Protein 2BW0 (pdb70)

InterPro domains:
  IPR001555 Phosphoribosylglycinamide formyltransferase, active site [PS00373] (131-154)
  IPR002376 Formyl transferase, N-terminal [PF00551] (1-180)
  IPR005793 Formyl transferase, C-terminal [PF02911] (205-309)
  IPR009081 Phosphopantetheine binding ACP domain [PF00550] (325-391)
  IPR009081 Phosphopantetheine binding ACP domain [PS50075] (318-395)
  IPR011034 Formyl transferase-like, C-terminal domain superfamily [SSF50486] (205-306)
  IPR011407 10-formyltetrahydrofolate dehydrogenase [PIRSF036489] (1-902)
  IPR015590 Aldehyde dehydrogenase domain [PF00171] (430-898)
  IPR016160 Aldehyde dehydrogenase, cysteine active site [PS00070] (700-711)
  IPR016161 Aldehyde/histidinol dehydrogenase [SSF53720] (415-901)
  IPR016162 Aldehyde dehydrogenase, N-terminal [G3DSA:3.40.605.10] (425-897)
  IPR016163 Aldehyde dehydrogenase, C-terminal [G3DSA:3.40.309.10] (676-867)
  IPR029510 Aldehyde dehydrogenase, glutamic acid active site [PS00687] (672-679)
  IPR036477 Formyl transferase, N-terminal domain superfamily [SSF53328] (1-201)
  IPR036736 ACP-like superfamily [G3DSA:1.10.1200.10] (318-398)
  IPR036736 ACP-like superfamily [SSF47336] (325-408)
  IPR037022 Formyl transferase, C-terminal domain superfamily [G3DSA:3.10.25.10] (206-307)

Solvent-accessible surface area: 14843 Å² total; per-residue (Å²): 155,85,4,78,0,0,0,3,4,28,34,87,0,0,32,54,0,0,40,53,0,98,157,76,46,17,103,5,11,0,0,1,6,37,39,54,133,128,85,158,24,15,50,0,1,75,42,0,86,160,60,64,16,55,29,43,81,23,45,183,9,85,49,196,73,118,8,41,102,69,0,24,64,75,6,106,90,21,37,16,58,0,0,0,4,0,69,35,57,67,130,9,6,85,93,1,12,73,49,10,205,66,23,1,0,27,14,11,27,1,12,5,9,78,10,30,12,33,26,1,18,11,41,4,0,22,113,25,25,177,88,3,2,0,0,0,3,26,25,54,126,35,104,30,51,0,33,12,1,30,62,80,99,19,120,12,81,98,64,10,8,16,20,66,1,46,101,104,19,1,41,52,50,0,13,112,0,0,10,62,0,2,92,50,15,16,95,63,147,27,52,135,88,102,18,76,146,157,47,42,64,131,21,29,98,9,141,81,115,81,0,100,10,83,14,110,42,63,2,108,29,0,1,15,39,0,10,0,0,2,123,107,26,0,0,8,6,78,2,60,177,52,89,0,5,0,14,62,6,7,67,103,28,95,80,49,88,74,132,56,76,62,0,80,11,103,75,24,92,111,74,0,17,10,17,206,40,2,0,0,1,26,0,58,59,67,140,35,0,7,0,89,26,0,47,30,106,122,44,126,96,21,98,0,32,79,32,91,222

CATH classification: 3.40.50.170 (+1 more: 3.10.25.10)

Secondary structure (DSSP, 8-state):
---EEEEE--HHHHHHHHHHHHHTT-EEEEEEEPPP-SS---HHHHHHHHHT--EEE-S--EETTEE-HHHHHHHHTT--SEEEESS-SSPPPHHHHT-STT-EEEEESS-TTTTBSS-HHHHHHHTT-SEEEEEEEE--SSSS-SPEEEEEEEEPPTT--HHHHIIIIITHHHHHHHHHHHHHHHHT----BPPPSTT--B-----GGGGB---SS-HHHHHHHHHTTTTTT--EEEETTEEEEEEEEES--TT----SEEE--TT-SS-EEEETTEEEEE-TTS-EEEEEEEE-TTS-EEEGGGTT-

Structure (mmCIF, N/CA/C/O backbone):
data_2BW0
#
_entry.id   2BW0
#
_cell.length_a   108.226
_cell.length_b   64.502
_cell.length_c   58.891
_cell.angle_alpha   90.00
_cell.angle_beta   98.18
_cell.angle_gamma   90.00
#
_symmetry.space_group_name_H-M   'C 1 2 1'
#
loop_
_entity.id
_entity.type
_entity.pdbx_description
1 polymer '10-FORMYLTETRAHYDROFOLATE DEHYDROGENASE'
2 non-polymer 'SULFATE ION'
3 water water
#
loop_
_atom_site.group_PDB
_atom_site.id
_atom_site.type_symbol
_atom_site.label_atom_id
_atom_site.label_alt_id
_atom_site.label_comp_id
_atom_site.label_asym_id
_atom_site.label_entity_id
_atom_site.label_seq_id
_atom_site.pdbx_PDB_ins_code
_atom_site.Cartn_x
_atom_site.Cartn_y
_atom_site.Cartn_z
_atom_site.occupancy
_atom_site.B_iso_or_equiv
_atom_site.auth_seq_id
_atom_site.auth_comp_id
_atom_site.auth_asym_id
_atom_site.auth_atom_id
_atom_site.pdbx_PDB_model_num
ATOM 1 N N . GLN A 1 21 ? 38.149 14.705 42.223 1.00 42.10 -2 GLN A N 1
ATOM 2 C CA . GLN A 1 21 ? 37.612 13.460 42.862 1.00 41.60 -2 GLN A CA 1
ATOM 3 C C . GLN A 1 21 ? 36.121 13.251 42.532 1.00 40.62 -2 GLN A C 1
ATOM 4 O O . GLN A 1 21 ? 35.839 12.591 41.544 1.00 40.89 -2 GLN A O 1
ATOM 10 N N . SER A 1 22 ? 35.180 13.786 43.329 1.00 39.27 -1 SER A N 1
ATOM 11 C CA . SER A 1 22 ? 33.752 13.745 42.954 1.00 37.80 -1 SER A CA 1
ATOM 12 C C . SER A 1 22 ? 33.422 14.835 41.942 1.00 37.23 -1 SER A C 1
ATOM 13 O O . SER A 1 22 ? 33.759 16.013 42.107 1.00 36.76 -1 SER A O 1
ATOM 16 N N . MET A 1 23 ? 33.270 14.327 40.505 1.00 15.54 1 MET A N 1
ATOM 17 C CA . MET A 1 23 ? 33.335 15.201 39.375 1.00 15.06 1 MET A CA 1
ATOM 18 C C . MET A 1 23 ? 31.956 15.534 38.838 1.00 14.83 1 MET A C 1
ATOM 19 O O . MET A 1 23 ? 31.024 14.732 38.998 1.00 15.78 1 MET A O 1
ATOM 24 N N . LYS A 1 24 ? 31.837 16.715 38.232 1.00 14.20 2 LYS A N 1
ATOM 25 C CA . LYS A 1 24 ? 30.655 17.114 37.494 1.00 14.53 2 LYS A CA 1
ATOM 26 C C . LYS A 1 24 ? 30.844 16.611 36.049 1.00 13.44 2 LYS A C 1
ATOM 27 O O . LYS A 1 24 ? 31.760 17.040 35.329 1.00 13.36 2 LYS A O 1
ATOM 33 N N . ILE A 1 25 ? 29.980 15.686 35.636 1.00 12.37 3 ILE A N 1
ATOM 34 C CA . ILE A 1 25 ? 30.135 15.005 34.335 1.00 11.89 3 ILE A CA 1
ATOM 35 C C . ILE A 1 25 ? 28.963 15.268 33.431 1.00 11.25 3 ILE A C 1
ATOM 36 O O . ILE A 1 25 ? 27.811 15.112 33.886 1.00 10.88 3 ILE A O 1
ATOM 41 N N . ALA A 1 26 ? 29.230 15.588 32.160 1.00 10.54 4 ALA A N 1
ATOM 42 C CA . ALA A 1 26 ? 28.171 15.603 31.111 1.00 9.42 4 ALA A CA 1
ATOM 43 C C . ALA A 1 26 ? 28.240 14.278 30.395 1.00 10.52 4 ALA A C 1
ATOM 44 O O . ALA A 1 26 ? 29.321 13.864 29.991 1.00 10.45 4 ALA A O 1
ATOM 46 N N . VAL A 1 27 ? 27.084 13.631 30.236 1.00 9.87 5 VAL A N 1
ATOM 47 C CA . VAL A 1 27 ? 27.045 12.325 29.529 1.00 10.69 5 VAL A CA 1
ATOM 48 C C . VAL A 1 27 ? 26.429 12.571 28.168 1.00 12.47 5 VAL A C 1
ATOM 49 O O . VAL A 1 27 ? 25.289 13.081 28.094 1.00 13.92 5 VAL A O 1
ATOM 53 N N . ILE A 1 28 ? 27.152 12.238 27.101 1.00 11.55 6 ILE A N 1
ATOM 54 C CA . ILE A 1 28 ? 26.641 12.490 25.731 1.00 11.98 6 ILE A CA 1
ATOM 55 C C . ILE A 1 28 ? 26.580 11.105 25.097 1.00 12.60 6 ILE A C 1
ATOM 56 O O . ILE A 1 28 ? 27.617 10.502 24.760 1.00 12.22 6 ILE A O 1
ATOM 61 N N . GLY A 1 29 ? 25.379 10.572 24.930 1.00 12.65 7 GLY A N 1
ATOM 62 C CA . GLY A 1 29 ? 25.308 9.185 24.509 1.00 13.50 7 GLY A CA 1
ATOM 63 C C . GLY A 1 29 ? 23.901 8.704 24.332 1.00 14.75 7 GLY A C 1
ATOM 64 O O . GLY A 1 29 ? 22.975 9.502 24.333 1.00 15.79 7 GLY A O 1
ATOM 65 N N . GLN A 1 30 ? 23.736 7.386 24.272 1.00 15.34 8 GLN A N 1
ATOM 66 C CA . GLN A 1 30 ? 22.419 6.812 24.044 1.00 15.43 8 GLN A CA 1
ATOM 67 C C . GLN A 1 30 ? 22.377 5.321 24.386 1.00 16.23 8 GLN A C 1
ATOM 68 O O . GLN A 1 30 ? 23.400 4.712 24.700 1.00 14.50 8 GLN A O 1
ATOM 74 N N . SER A 1 31 ? 21.162 4.782 24.346 1.00 16.18 9 SER A N 1
ATOM 75 C CA . SER A 1 31 ? 20.927 3.342 24.465 1.00 17.90 9 SER A CA 1
ATOM 76 C C . SER A 1 31 ? 21.165 2.799 25.854 1.00 16.34 9 SER A C 1
ATOM 77 O O . SER A 1 31 ? 21.529 3.548 26.788 1.00 15.44 9 SER A O 1
ATOM 80 N N . LEU A 1 32 ? 20.931 1.496 26.017 1.00 14.13 10 LEU A N 1
ATOM 81 C CA . LEU A 1 32 ? 21.100 0.881 27.317 1.00 13.11 10 LEU A CA 1
ATOM 82 C C . LEU A 1 32 ? 22.568 1.056 27.741 1.00 12.18 10 LEU A C 1
ATOM 83 O O . LEU A 1 32 ? 22.844 1.201 28.922 1.00 12.43 10 LEU A O 1
ATOM 88 N N . PHE A 1 33 ? 23.512 0.995 26.795 1.00 11.80 11 PHE A N 1
ATOM 89 C CA . PHE A 1 33 ? 24.925 1.194 27.153 1.00 12.01 11 PHE A CA 1
ATOM 90 C C . PHE A 1 33 ? 25.126 2.534 27.895 1.00 11.31 11 PHE A C 1
ATOM 91 O O . PHE A 1 33 ? 25.680 2.557 28.992 1.00 11.84 11 PHE A O 1
ATOM 99 N N . GLY A 1 34 ? 24.587 3.596 27.310 1.00 12.10 12 GLY A N 1
ATOM 100 C CA . GLY A 1 34 ? 24.632 4.971 27.890 1.00 12.06 12 GLY A CA 1
ATOM 101 C C . GLY A 1 34 ? 23.944 4.987 29.242 1.00 12.54 12 GLY A C 1
ATOM 102 O O . GLY A 1 34 ? 24.454 5.560 30.199 1.00 11.68 12 GLY A O 1
ATOM 103 N N . GLN A 1 35 ? 22.761 4.350 29.331 1.00 12.53 13 GLN A N 1
ATOM 104 C CA . GLN A 1 35 ? 22.053 4.265 30.603 1.00 13.61 13 GLN A CA 1
ATOM 105 C C . GLN A 1 35 ? 22.876 3.650 31.697 1.00 13.40 13 GLN A C 1
ATOM 106 O O . GLN A 1 35 ? 22.893 4.144 32.823 1.00 13.31 13 GLN A O 1
ATOM 112 N N . GLU A 1 36 ? 23.518 2.502 31.406 1.00 11.23 14 GLU A N 1
ATOM 113 C CA . GLU A 1 36 ? 24.312 1.854 32.398 1.00 11.73 14 GLU A CA 1
ATOM 114 C C . GLU A 1 36 ? 25.521 2.653 32.844 1.00 11.56 14 GLU A C 1
ATOM 115 O O . GLU A 1 36 ? 25.820 2.681 34.019 1.00 12.25 14 GLU A O 1
ATOM 121 N N . VAL A 1 37 ? 26.209 3.302 31.919 1.00 12.17 15 VAL A N 1
ATOM 122 C CA . VAL A 1 37 ? 27.364 4.119 32.307 1.00 11.57 15 VAL A CA 1
ATOM 123 C C . VAL A 1 37 ? 26.864 5.258 33.198 1.00 10.90 15 VAL A C 1
ATOM 124 O O . VAL A 1 37 ? 27.390 5.489 34.286 1.00 10.76 15 VAL A O 1
ATOM 128 N N . TYR A 1 38 ? 25.779 5.879 32.770 1.00 11.27 16 TYR A N 1
ATOM 129 C CA . TYR A 1 38 ? 25.114 6.932 33.607 1.00 11.85 16 TYR A CA 1
ATOM 130 C C . TYR A 1 38 ? 24.849 6.440 35.022 1.00 11.88 16 TYR A C 1
ATOM 131 O O . TYR A 1 38 ? 25.216 7.083 36.005 1.00 12.11 16 TYR A O 1
ATOM 140 N N . CYS A 1 39 ? 24.189 5.286 35.149 1.00 13.37 17 CYS A N 1
ATOM 141 C CA . CYS A 1 39 ? 23.864 4.752 36.485 1.00 14.40 17 CYS A CA 1
ATOM 142 C C . CYS A 1 39 ? 25.092 4.498 37.341 1.00 14.70 17 CYS A C 1
ATOM 143 O O . CYS A 1 39 ? 25.104 4.760 38.549 1.00 14.09 17 CYS A O 1
ATOM 146 N N . HIS A 1 40 ? 26.146 3.963 36.725 1.00 14.71 18 HIS A N 1
ATOM 147 C CA . HIS A 1 40 ? 27.365 3.675 37.485 1.00 14.82 18 HIS A CA 1
ATOM 148 C C . HIS A 1 40 ? 28.056 4.940 37.958 1.00 15.30 18 HIS A C 1
ATOM 149 O O . HIS A 1 40 ? 28.605 4.981 39.088 1.00 16.59 18 HIS A O 1
ATOM 156 N N . LEU A 1 41 ? 28.031 5.974 37.120 1.00 14.24 19 LEU A N 1
ATOM 157 C CA . LEU A 1 41 ? 28.709 7.222 37.477 1.00 15.44 19 LEU A CA 1
ATOM 158 C C . LEU A 1 41 ? 28.041 7.802 38.698 1.00 15.88 19 LEU A C 1
ATOM 159 O O . LEU A 1 41 ? 28.714 8.310 39.589 1.00 16.53 19 LEU A O 1
ATOM 164 N N . ARG A 1 42 ? 26.717 7.724 38.727 1.00 15.85 20 ARG A N 1
ATOM 165 C CA . ARG A 1 42 ? 25.975 8.199 39.888 1.00 17.49 20 ARG A CA 1
ATOM 166 C C . ARG A 1 42 ? 26.275 7.367 41.126 1.00 17.27 20 ARG A C 1
ATOM 167 O O . ARG A 1 42 ? 26.493 7.900 42.223 1.00 18.03 20 ARG A O 1
ATOM 175 N N . LYS A 1 43 ? 26.345 6.060 40.941 1.00 18.08 21 LYS A N 1
ATOM 176 C CA . LYS A 1 43 ? 26.614 5.160 42.062 1.00 20.60 21 LYS A CA 1
ATOM 177 C C . LYS A 1 43 ? 28.000 5.415 42.685 1.00 20.05 21 LYS A C 1
ATOM 178 O O . LYS A 1 43 ? 28.186 5.275 43.911 1.00 20.60 21 LYS A O 1
ATOM 184 N N . GLU A 1 44 ? 28.955 5.805 41.849 1.00 19.77 22 GLU A N 1
ATOM 185 C CA . GLU A 1 44 ? 30.322 6.071 42.305 1.00 21.55 22 GLU A CA 1
ATOM 186 C C . GLU A 1 44 ? 30.462 7.452 42.972 1.00 21.66 22 GLU A C 1
ATOM 187 O O . GLU A 1 44 ? 31.539 7.816 43.445 1.00 23.75 22 GLU A O 1
ATOM 193 N N . GLY A 1 45 ? 29.374 8.216 43.027 1.00 20.25 23 GLY A N 1
ATOM 194 C CA . GLY A 1 45 ? 29.397 9.521 43.696 1.00 20.00 23 GLY A CA 1
ATOM 195 C C . GLY A 1 45 ? 29.616 10.733 42.823 1.00 18.44 23 GLY A C 1
ATOM 196 O O . GLY A 1 45 ? 29.743 11.877 43.321 1.00 19.94 23 GLY A O 1
ATOM 197 N N . HIS A 1 46 ? 29.669 10.536 41.514 1.00 16.66 24 HIS A N 1
ATOM 198 C CA . HIS A 1 46 ? 29.820 11.690 40.644 1.00 15.33 24 HIS A CA 1
ATOM 199 C C . HIS A 1 46 ? 28.492 12.354 40.382 1.00 15.58 24 HIS A C 1
ATOM 200 O O . HIS A 1 46 ? 27.463 11.716 40.542 1.00 14.86 24 HIS A O 1
ATOM 207 N N . GLU A 1 47 ? 28.520 13.641 40.026 1.00 14.99 25 GLU A N 1
ATOM 208 C CA . GLU A 1 47 ? 27.270 14.307 39.692 1.00 17.09 25 GLU A CA 1
ATOM 209 C C . GLU A 1 47 ? 27.162 14.360 38.185 1.00 15.01 25 GLU A C 1
ATOM 210 O O . GLU A 1 47 ? 27.995 14.981 37.527 1.00 15.55 25 GLU A O 1
ATOM 216 N N . VAL A 1 48 ? 26.149 13.702 37.644 1.00 14.13 26 VAL A N 1
ATOM 217 C CA . VAL A 1 48 ? 25.845 13.896 36.224 1.00 13.47 26 VAL A CA 1
ATOM 218 C C . VAL A 1 48 ? 25.077 15.185 36.121 1.00 13.94 26 VAL A C 1
ATOM 219 O O . VAL A 1 48 ? 23.910 15.276 36.551 1.00 14.04 26 VAL A O 1
ATOM 223 N N . VAL A 1 49 ? 25.756 16.203 35.610 1.00 12.12 27 VAL A N 1
ATOM 224 C CA . VAL A 1 49 ? 25.130 17.527 35.492 1.00 13.58 27 VAL A CA 1
ATOM 225 C C . VAL A 1 49 ? 24.153 17.655 34.347 1.00 12.71 27 VAL A C 1
ATOM 226 O O . VAL A 1 49 ? 23.292 18.567 34.338 1.00 14.46 27 VAL A O 1
ATOM 230 N N . GLY A 1 50 ? 24.248 16.759 33.357 1.00 12.06 28 GLY A N 1
ATOM 231 C CA . GLY A 1 50 ? 23.367 16.809 32.198 1.00 12.39 28 GLY A CA 1
ATOM 232 C C . GLY A 1 50 ? 23.603 15.638 31.257 1.00 12.40 28 GLY A C 1
ATOM 233 O O . GLY A 1 50 ? 24.694 15.057 31.256 1.00 12.44 28 GLY A O 1
ATOM 234 N N . VAL A 1 51 ? 22.584 15.311 30.483 1.00 12.10 29 VAL A N 1
ATOM 235 C CA . VAL A 1 51 ? 22.617 14.217 29.486 1.00 12.54 29 VAL A CA 1
ATOM 236 C C . VAL A 1 51 ? 22.155 14.768 28.153 1.00 14.10 29 VAL A C 1
ATOM 237 O O . VAL A 1 51 ? 21.157 15.511 28.110 1.00 13.72 29 VAL A O 1
ATOM 241 N N . PHE A 1 52 ? 22.925 14.476 27.103 1.00 13.26 30 PHE A N 1
ATOM 242 C CA . PHE A 1 52 ? 22.584 14.867 25.717 1.00 14.34 30 PHE A CA 1
ATOM 243 C C . PHE A 1 52 ? 22.414 13.574 24.981 1.00 15.35 30 PHE A C 1
ATOM 244 O O . PHE A 1 52 ? 23.366 12.759 24.924 1.00 14.89 30 PHE A O 1
ATOM 252 N N . THR A 1 53 ? 21.208 13.332 24.457 1.00 15.72 31 THR A N 1
ATOM 253 C CA . THR A 1 53 ? 20.916 12.029 23.829 1.00 17.02 31 THR A CA 1
ATOM 254 C C . THR A 1 53 ? 20.158 12.249 22.516 1.00 18.15 31 THR A C 1
ATOM 255 O O . THR A 1 53 ? 20.159 13.363 21.998 1.00 17.99 31 THR A O 1
ATOM 259 N N . VAL A 1 54 ? 19.554 11.190 21.983 1.00 17.89 32 VAL A N 1
ATOM 260 C CA . VAL A 1 54 ? 18.921 11.294 20.642 1.00 19.72 32 VAL A CA 1
ATOM 261 C C . VAL A 1 54 ? 17.407 11.519 20.781 1.00 21.44 32 VAL A C 1
ATOM 262 O O . VAL A 1 54 ? 16.832 11.254 21.824 1.00 19.41 32 VAL A O 1
ATOM 266 N N . PRO A 1 55 ? 16.754 12.028 19.723 1.00 23.69 33 PRO A N 1
ATOM 267 C CA . PRO A 1 55 ? 15.300 12.205 19.848 1.00 25.71 33 PRO A CA 1
ATOM 268 C C . PRO A 1 55 ? 14.563 10.868 19.949 1.00 27.13 33 PRO A C 1
ATOM 269 O O . PRO A 1 55 ? 15.127 9.833 19.583 1.00 27.48 33 PRO A O 1
ATOM 273 N N . ASP A 1 56 ? 13.333 10.891 20.469 1.00 29.81 34 ASP A N 1
ATOM 274 C CA . ASP A 1 56 ? 12.464 9.706 20.434 1.00 33.19 34 ASP A CA 1
ATOM 275 C C . ASP A 1 56 ? 12.364 9.206 18.997 1.00 35.07 34 ASP A C 1
ATOM 276 O O . ASP A 1 56 ? 12.379 10.005 18.055 1.00 34.91 34 ASP A O 1
ATOM 281 N N . LYS A 1 57 ? 12.310 7.887 18.837 1.00 38.47 35 LYS A N 1
ATOM 282 C CA . LYS A 1 57 ? 12.259 7.270 17.513 1.00 42.06 35 LYS A CA 1
ATOM 283 C C . LYS A 1 57 ? 11.856 5.799 17.633 1.00 43.51 35 LYS A C 1
ATOM 284 O O . LYS A 1 57 ? 12.680 4.944 17.969 1.00 44.94 35 LYS A O 1
ATOM 290 N N . ASP A 1 58 ? 10.583 5.508 17.399 1.00 45.03 36 ASP A N 1
ATOM 291 C CA . ASP A 1 58 ? 9.561 6.548 17.221 1.00 45.90 36 ASP A CA 1
ATOM 292 C C . ASP A 1 58 ? 8.319 6.178 18.030 1.00 45.12 36 ASP A C 1
ATOM 293 O O . ASP A 1 58 ? 7.759 5.095 17.884 1.00 45.05 36 ASP A O 1
ATOM 298 N N . GLY A 1 59 ? 7.931 7.083 18.922 1.00 44.59 37 GLY A N 1
ATOM 299 C CA . GLY A 1 59 ? 7.042 6.725 20.015 1.00 43.06 37 GLY A CA 1
ATOM 300 C C . GLY A 1 59 ? 7.808 6.000 21.122 1.00 41.91 37 GLY A C 1
ATOM 301 O O . GLY A 1 59 ? 7.228 5.686 22.175 1.00 42.50 37 GLY A O 1
ATOM 302 N N . LYS A 1 60 ? 9.099 5.726 20.876 1.00 39.59 38 LYS A N 1
ATOM 303 C CA . LYS A 1 60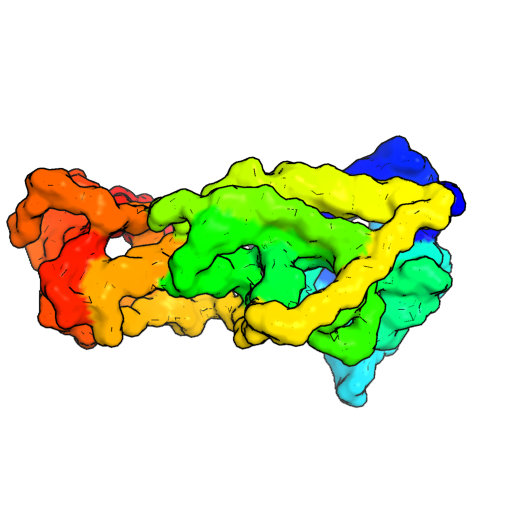 ? 9.998 5.148 21.879 1.00 36.93 38 LYS A CA 1
ATOM 304 C C . LYS A 1 60 ? 11.075 6.176 22.255 1.00 34.27 38 LYS A C 1
ATOM 305 O O . LYS A 1 60 ? 11.820 6.642 21.388 1.00 33.56 38 LYS A O 1
ATOM 311 N N . ALA A 1 61 ? 11.126 6.540 23.537 1.00 31.22 39 ALA A N 1
ATOM 312 C CA . ALA A 1 61 ? 12.188 7.427 24.062 1.00 28.30 39 ALA A CA 1
ATOM 313 C C . ALA A 1 61 ? 13.477 6.643 24.319 1.00 25.93 39 ALA A C 1
ATOM 314 O O . ALA A 1 61 ? 13.449 5.464 24.696 1.00 25.75 39 ALA A O 1
ATOM 316 N N . ASP A 1 62 ? 14.617 7.302 24.144 1.00 23.04 40 ASP A N 1
ATOM 317 C CA . ASP A 1 62 ? 15.892 6.689 24.552 1.00 20.84 40 ASP A CA 1
ATOM 318 C C . ASP A 1 62 ? 15.953 6.356 26.052 1.00 19.26 40 ASP A C 1
ATOM 319 O O . ASP A 1 62 ? 15.561 7.172 26.875 1.00 18.58 40 ASP A O 1
ATOM 324 N N . PRO A 1 63 ? 16.437 5.151 26.418 1.00 18.99 41 PRO A N 1
ATOM 325 C CA . PRO A 1 63 ? 16.411 4.741 27.825 1.00 18.98 41 PRO A CA 1
ATOM 326 C C . PRO A 1 63 ? 17.360 5.548 28.736 1.00 17.28 41 PRO A C 1
ATOM 327 O O . PRO A 1 63 ? 17.117 5.676 29.964 1.00 18.12 41 PRO A O 1
ATOM 331 N N . LEU A 1 64 ? 18.440 6.068 28.154 1.00 15.89 42 LEU A N 1
ATOM 332 C CA . LEU A 1 64 ? 19.355 6.913 28.951 1.00 14.57 42 LEU A CA 1
ATOM 333 C C . LEU A 1 64 ? 18.606 8.226 29.292 1.00 14.59 42 LEU A C 1
ATOM 334 O O . LEU A 1 64 ? 18.591 8.651 30.456 1.00 14.21 42 LEU A O 1
ATOM 339 N N . GLY A 1 65 ? 17.955 8.816 28.291 1.00 14.99 43 GLY A N 1
ATOM 340 C CA . GLY A 1 65 ? 17.109 10.019 28.545 1.00 16.89 43 GLY A CA 1
ATOM 341 C C . GLY A 1 65 ? 16.015 9.756 29.572 1.00 18.25 43 GLY A C 1
ATOM 342 O O . GLY A 1 65 ? 15.747 10.574 30.444 1.00 18.14 43 GLY A O 1
ATOM 343 N N . LEU A 1 66 ? 15.351 8.611 29.475 1.00 18.00 44 LEU A N 1
ATOM 344 C CA . LEU A 1 66 ? 14.276 8.317 30.413 1.00 18.80 44 LEU A CA 1
ATOM 345 C C . LEU A 1 66 ? 14.801 8.144 31.849 1.00 18.62 44 LEU A C 1
ATOM 346 O O . LEU A 1 66 ? 14.192 8.609 32.813 1.00 18.32 44 LEU A O 1
ATOM 351 N N . GLU A 1 67 ? 15.950 7.485 31.996 1.00 18.20 45 GLU A N 1
ATOM 352 C CA . GLU A 1 67 ? 16.491 7.242 33.301 1.00 18.63 45 GLU A CA 1
ATOM 353 C C . GLU A 1 67 ? 16.868 8.582 33.941 1.00 18.24 45 GLU A C 1
ATOM 354 O O . GLU A 1 67 ? 16.607 8.813 35.121 1.00 18.38 45 GLU A O 1
ATOM 360 N N . ALA A 1 68 ? 17.523 9.428 33.162 1.00 17.10 46 ALA A N 1
ATOM 361 C CA . ALA A 1 68 ? 17.974 10.716 33.668 1.00 16.62 46 ALA A CA 1
ATOM 362 C C . ALA A 1 68 ? 16.756 11.577 34.030 1.00 16.97 46 ALA A C 1
ATOM 363 O O . ALA A 1 68 ? 16.776 12.282 35.011 1.00 15.55 46 ALA A O 1
ATOM 365 N N . GLU A 1 69 ? 15.713 11.507 33.219 1.00 17.98 47 GLU A N 1
ATOM 366 C CA . GLU A 1 69 ? 14.457 12.215 33.544 1.00 20.73 47 GLU A CA 1
ATOM 367 C C . GLU A 1 69 ? 13.866 11.769 34.887 1.00 20.37 47 GLU A C 1
ATOM 368 O O . GLU A 1 69 ? 13.367 12.620 35.653 1.00 20.73 47 GLU A O 1
ATOM 374 N N . LYS A 1 70 ? 13.936 10.455 35.172 1.00 20.03 48 LYS A N 1
ATOM 375 C CA . LYS A 1 70 ? 13.491 9.934 36.465 1.00 21.51 48 LYS A CA 1
ATOM 376 C C . LYS A 1 70 ? 14.214 10.606 37.608 1.00 19.55 48 LYS A C 1
ATOM 377 O O . LYS A 1 70 ? 13.632 10.830 38.679 1.00 18.71 48 LYS A O 1
ATOM 383 N N . ASP A 1 71 ? 15.480 10.964 37.365 1.00 17.59 49 ASP A N 1
ATOM 384 C CA . ASP A 1 71 ? 16.329 11.473 38.386 1.00 16.73 49 ASP A CA 1
ATOM 385 C C . ASP A 1 71 ? 16.309 13.000 38.463 1.00 16.21 49 ASP A C 1
ATOM 386 O O . ASP A 1 71 ? 16.916 13.568 39.353 1.00 17.06 49 ASP A O 1
ATOM 391 N N . GLY A 1 72 ? 15.640 13.631 37.508 1.00 15.10 50 GLY A N 1
ATOM 392 C CA . GLY A 1 72 ? 15.639 15.101 37.399 1.00 15.51 50 GLY A CA 1
ATOM 393 C C . GLY A 1 72 ? 16.930 15.678 36.844 1.00 15.15 50 GLY A C 1
ATOM 394 O O . GLY A 1 72 ? 17.180 16.897 36.897 1.00 16.20 50 GLY A O 1
ATOM 395 N N . VAL A 1 73 ? 17.766 14.836 36.260 1.00 14.42 51 VAL A N 1
ATOM 396 C CA . VAL A 1 73 ? 18.975 15.364 35.628 1.00 12.91 51 VAL A CA 1
ATOM 397 C C . VAL A 1 73 ? 18.581 16.026 34.306 1.00 12.44 51 VAL A C 1
ATOM 398 O O . VAL A 1 73 ? 17.756 15.489 33.563 1.00 12.51 51 VAL A O 1
ATOM 402 N N . PRO A 1 74 ? 19.140 17.205 34.011 1.00 12.55 52 PRO A N 1
ATOM 403 C CA . PRO A 1 74 ? 18.828 17.784 32.689 1.00 13.18 52 PRO A CA 1
ATOM 404 C C . PRO A 1 74 ? 19.035 16.845 31.513 1.00 14.92 52 PRO A C 1
ATOM 405 O O . PRO A 1 74 ? 20.096 16.170 31.412 1.00 14.56 52 PRO A O 1
ATOM 409 N N . VAL A 1 75 ? 18.067 16.817 30.600 1.00 15.11 53 VAL A N 1
ATOM 410 C CA . VAL A 1 75 ? 18.107 15.960 29.411 1.00 15.52 53 VAL A CA 1
ATOM 411 C C . VAL A 1 75 ? 17.759 16.763 28.170 1.00 17.64 53 VAL A C 1
ATOM 412 O O . VAL A 1 75 ? 16.687 17.440 28.120 1.00 17.54 53 VAL A O 1
ATOM 416 N N . PHE A 1 76 ? 18.656 16.704 27.183 1.00 17.50 54 PHE A N 1
ATOM 417 C CA . PHE A 1 76 ? 18.489 17.427 25.918 1.00 18.56 54 PHE A CA 1
ATOM 418 C C . PHE A 1 76 ? 18.645 16.473 24.753 1.00 19.74 54 PHE A C 1
ATOM 419 O O . PHE A 1 76 ? 19.560 15.648 24.746 1.00 18.35 54 PHE A O 1
ATOM 427 N N . LYS A 1 77 ? 17.763 16.590 23.760 1.00 20.85 55 LYS A N 1
ATOM 428 C CA . LYS A 1 77 ? 17.734 15.599 22.695 1.00 24.00 55 LYS A CA 1
ATOM 429 C C . LYS A 1 77 ? 18.071 16.232 21.349 1.00 25.82 55 LYS A C 1
ATOM 430 O O . LYS A 1 77 ? 17.409 17.200 20.952 1.00 26.92 55 LYS A O 1
ATOM 436 N N . TYR A 1 78 ? 19.073 15.686 20.652 1.00 27.46 56 TYR A N 1
ATOM 437 C CA . TYR A 1 78 ? 19.522 16.201 19.340 1.00 29.33 56 TYR A CA 1
ATOM 438 C C . TYR A 1 78 ? 19.864 15.126 18.342 1.00 30.19 56 TYR A C 1
ATOM 439 O O . TYR A 1 78 ? 20.453 14.119 18.710 1.00 30.65 56 TYR A O 1
ATOM 448 N N . SER A 1 79 ? 19.559 15.368 17.060 1.00 30.97 57 SER A N 1
ATOM 449 C CA . SER A 1 79 ? 20.100 14.525 15.984 1.00 32.12 57 SER A CA 1
ATOM 450 C C . SER A 1 79 ? 21.286 15.231 15.311 1.00 32.19 57 SER A C 1
ATOM 451 O O . SER A 1 79 ? 22.332 14.611 15.038 1.00 32.77 57 SER A O 1
ATOM 454 N N . ARG A 1 80 ? 21.119 16.525 15.049 1.00 31.39 58 ARG A N 1
ATOM 455 C CA . ARG A 1 80 ? 22.178 17.354 14.458 1.00 31.96 58 ARG A CA 1
ATOM 456 C C . ARG A 1 80 ? 22.701 18.283 15.538 1.00 31.01 58 ARG A C 1
ATOM 457 O O . ARG A 1 80 ? 21.931 18.757 16.373 1.00 31.37 58 ARG A O 1
ATOM 465 N N . TRP A 1 81 ? 24.004 18.558 15.493 1.00 29.32 59 TRP A N 1
ATOM 466 C CA . TRP A 1 81 ? 24.680 19.319 16.527 1.00 28.52 59 TRP A CA 1
ATOM 467 C C . TRP A 1 81 ? 25.251 20.623 16.027 1.00 28.10 59 TRP A C 1
ATOM 468 O O . TRP A 1 81 ? 25.903 21.343 16.781 1.00 27.27 59 TRP A O 1
ATOM 479 N N . ARG A 1 82 ? 25.042 20.902 14.740 1.00 28.34 60 ARG A N 1
ATOM 480 C CA . ARG A 1 82 ? 25.741 21.978 14.041 1.00 28.38 60 ARG A CA 1
ATOM 481 C C . ARG A 1 82 ? 24.800 22.772 13.157 1.00 28.87 60 ARG A C 1
ATOM 482 O O . ARG A 1 82 ? 23.768 22.247 12.704 1.00 28.65 60 ARG A O 1
ATOM 490 N N . ALA A 1 83 ? 25.188 24.025 12.905 1.00 29.23 61 ALA A N 1
ATOM 491 C CA . ALA A 1 83 ? 24.568 24.876 11.883 1.00 31.06 61 ALA A CA 1
ATOM 492 C C . ALA A 1 83 ? 25.545 25.981 11.523 1.00 30.98 61 ALA A C 1
ATOM 493 O O . ALA A 1 83 ? 26.358 26.399 12.358 1.00 31.47 61 ALA A O 1
ATOM 495 N N . LYS A 1 84 ? 25.451 26.467 10.286 1.00 31.86 62 LYS A N 1
ATOM 496 C CA . LYS A 1 84 ? 26.327 27.537 9.784 1.00 31.60 62 LYS A CA 1
ATOM 497 C C . LYS A 1 84 ? 27.800 27.226 10.084 1.00 31.01 62 LYS A C 1
ATOM 498 O O . LYS A 1 84 ? 28.604 28.119 10.390 1.00 31.89 62 LYS A O 1
ATOM 504 N N . GLY A 1 85 ? 28.148 25.942 10.018 1.00 30.06 63 GLY A N 1
ATOM 505 C CA . GLY A 1 85 ? 29.537 25.537 10.163 1.00 29.06 63 GLY A CA 1
ATOM 506 C C . GLY A 1 85 ? 30.056 25.520 11.586 1.00 29.17 63 GLY A C 1
ATOM 507 O O . GLY A 1 85 ? 31.250 25.277 11.810 1.00 28.51 63 GLY A O 1
ATOM 508 N N . GLN A 1 86 ? 29.157 25.749 12.547 1.00 28.91 64 GLN A N 1
ATOM 509 C CA . GLN A 1 86 ? 29.505 25.814 13.985 1.00 29.48 64 GLN A CA 1
ATOM 510 C C . GLN A 1 86 ? 28.581 24.929 14.805 1.00 28.72 64 GLN A C 1
ATOM 511 O O . GLN A 1 86 ? 27.497 24.570 14.352 1.00 27.85 64 GLN A O 1
ATOM 517 N N . ALA A 1 87 ? 28.996 24.609 16.038 1.00 28.61 65 ALA A N 1
ATOM 518 C CA . ALA A 1 87 ? 28.080 24.005 17.006 1.00 28.25 65 ALA A CA 1
ATOM 519 C C . ALA A 1 87 ? 26.839 24.885 17.154 1.00 28.36 65 ALA A C 1
ATOM 520 O O . ALA A 1 87 ? 26.928 26.130 17.192 1.00 27.99 65 ALA A O 1
ATOM 522 N N . LEU A 1 88 ? 25.689 24.223 17.201 1.00 28.78 66 LEU A N 1
ATOM 523 C CA . LEU A 1 88 ? 24.396 24.869 17.449 1.00 29.53 66 LEU A CA 1
ATOM 524 C C . LEU A 1 88 ? 24.489 25.744 18.711 1.00 29.68 66 LEU A C 1
ATOM 525 O O . LEU A 1 88 ? 24.803 25.237 19.800 1.00 28.29 66 LEU A O 1
ATOM 530 N N . PRO A 1 89 ? 24.252 27.066 18.577 1.00 30.02 67 PRO A N 1
ATOM 531 C CA . PRO A 1 89 ? 24.296 27.930 19.766 1.00 30.40 67 PRO A CA 1
ATOM 532 C C . PRO A 1 89 ? 23.364 27.487 20.910 1.00 30.34 67 PRO A C 1
ATOM 533 O O . PRO A 1 89 ? 23.732 27.630 22.084 1.00 30.99 67 PRO A O 1
ATOM 537 N N . ASP A 1 90 ? 22.198 26.927 20.572 1.00 30.02 68 ASP A N 1
ATOM 538 C CA . ASP A 1 90 ? 21.274 26.344 21.556 1.00 30.18 68 ASP A CA 1
ATOM 539 C C . ASP A 1 90 ? 21.971 25.293 22.400 1.00 29.23 68 ASP A C 1
ATOM 540 O O . ASP A 1 90 ? 21.880 25.319 23.631 1.00 28.25 68 ASP A O 1
ATOM 545 N N . VAL A 1 91 ? 22.661 24.361 21.745 1.00 28.25 69 VAL A N 1
ATOM 546 C CA . VAL A 1 91 ? 23.265 23.254 22.497 1.00 27.07 69 VAL A CA 1
ATOM 547 C C . VAL A 1 91 ? 24.430 23.768 23.319 1.00 25.61 69 VAL A C 1
ATOM 548 O O . VAL A 1 91 ? 24.602 23.369 24.469 1.00 25.55 69 VAL A O 1
ATOM 552 N N . VAL A 1 92 ? 25.198 24.697 22.755 1.00 24.04 70 VAL A N 1
ATOM 553 C CA . VAL A 1 92 ? 26.333 25.243 23.486 1.00 22.78 70 VAL A CA 1
ATOM 554 C C . VAL A 1 92 ? 25.848 25.903 24.782 1.00 23.16 70 VAL A C 1
ATOM 555 O O . VAL A 1 92 ? 26.409 25.667 25.860 1.00 22.15 70 VAL A O 1
ATOM 559 N N . ALA A 1 93 ? 24.771 26.699 24.686 1.00 22.00 71 ALA A N 1
ATOM 560 C CA . ALA A 1 93 ? 24.274 27.398 25.868 1.00 21.84 71 ALA A CA 1
ATOM 561 C C . ALA A 1 93 ? 23.800 26.435 26.931 1.00 20.39 71 ALA A C 1
ATOM 562 O O . ALA A 1 93 ? 24.203 26.561 28.074 1.00 20.21 71 ALA A O 1
ATOM 564 N N . LYS A 1 94 ? 22.943 25.481 26.548 1.00 19.71 72 LYS A N 1
ATOM 565 C CA . LYS A 1 94 ? 22.454 24.466 27.461 1.00 19.55 72 LYS A CA 1
ATOM 566 C C . LYS A 1 94 ? 23.621 23.718 28.134 1.00 19.87 72 LYS A C 1
ATOM 567 O O . LYS A 1 94 ? 23.577 23.461 29.339 1.00 19.92 72 LYS A O 1
ATOM 573 N N . TYR A 1 95 ? 24.654 23.398 27.342 1.00 18.40 73 TYR A N 1
ATOM 574 C CA . TYR A 1 95 ? 25.860 22.700 27.813 1.00 17.75 73 TYR A CA 1
ATOM 575 C C . TYR A 1 95 ? 26.687 23.561 28.776 1.00 17.44 73 TYR A C 1
ATOM 576 O O . TYR A 1 95 ? 27.088 23.114 29.848 1.00 16.84 73 TYR A O 1
ATOM 585 N N . GLN A 1 96 ? 26.874 24.837 28.439 1.00 18.43 74 GLN A N 1
ATOM 586 C CA . GLN A 1 96 ? 27.695 25.719 29.267 1.00 18.72 74 GLN A CA 1
ATOM 587 C C . GLN A 1 96 ? 27.063 26.011 30.633 1.00 17.62 74 GLN A C 1
ATOM 588 O O . GLN A 1 96 ? 27.782 26.178 31.625 1.00 18.04 74 GLN A O 1
ATOM 594 N N . ALA A 1 97 ? 25.732 25.990 30.716 1.00 16.88 75 ALA A N 1
ATOM 595 C CA . ALA A 1 97 ? 25.059 26.194 32.026 1.00 16.26 75 ALA A CA 1
ATOM 596 C C . ALA A 1 97 ? 25.445 25.122 33.075 1.00 16.10 75 ALA A C 1
ATOM 597 O O . ALA A 1 97 ? 25.390 25.347 34.272 1.00 15.89 75 ALA A O 1
ATOM 599 N N . LEU A 1 98 ? 25.796 23.934 32.591 1.00 15.35 76 LEU A N 1
ATOM 600 C CA . LEU A 1 98 ? 25.934 22.765 33.451 1.00 15.74 76 LEU A CA 1
ATOM 601 C C . LEU A 1 98 ? 27.224 22.725 34.279 1.00 15.51 76 LEU A C 1
ATOM 602 O O . LEU A 1 98 ? 27.267 22.042 35.309 1.00 15.19 76 LEU A O 1
ATO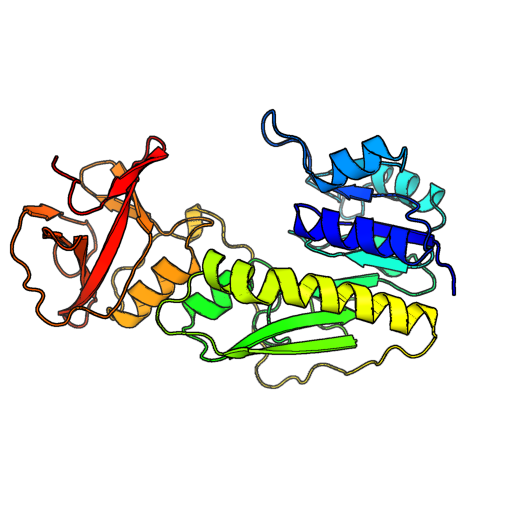M 607 N N . GLY A 1 99 ? 28.267 23.407 33.796 1.00 15.69 77 GLY A N 1
ATOM 608 C CA . GLY A 1 99 ? 29.546 23.481 34.518 1.00 14.40 77 GLY A CA 1
ATOM 609 C C . GLY A 1 99 ? 30.281 22.134 34.544 1.00 15.40 77 GLY A C 1
ATOM 610 O O . GLY A 1 99 ? 30.958 21.794 35.531 1.00 15.58 77 GLY A O 1
ATOM 611 N N . ALA A 1 100 ? 30.119 21.342 33.488 1.00 13.90 78 ALA A N 1
ATOM 612 C CA . ALA A 1 100 ? 30.755 20.027 33.491 1.00 13.78 78 ALA A CA 1
ATOM 613 C C . ALA A 1 100 ? 32.296 20.147 33.552 1.00 14.92 78 ALA A C 1
ATOM 614 O O . ALA A 1 100 ? 32.896 21.017 32.887 1.00 16.45 78 ALA A O 1
ATOM 616 N N . GLU A 1 101 ? 32.905 19.236 34.303 1.00 14.48 79 GLU A N 1
ATOM 617 C CA . GLU A 1 101 ? 34.363 19.111 34.415 1.00 15.30 79 GLU A CA 1
ATOM 618 C C . GLU A 1 101 ? 34.937 18.005 33.510 1.00 15.45 79 GLU A C 1
ATOM 619 O O . GLU A 1 101 ? 36.146 17.977 33.199 1.00 15.93 79 GLU A O 1
ATOM 625 N N . LEU A 1 102 ? 34.068 17.086 33.092 1.00 12.49 80 LEU A N 1
ATOM 626 C CA . LEU A 1 102 ? 34.493 15.959 32.251 1.00 11.68 80 LEU A CA 1
ATOM 627 C C . LEU A 1 102 ? 33.296 15.648 31.368 1.00 10.65 80 LEU A C 1
ATOM 628 O O . LEU A 1 102 ? 32.160 15.682 31.884 1.00 9.95 80 LEU A O 1
ATOM 633 N N . ASN A 1 103 ? 33.543 15.340 30.096 1.00 8.99 81 ASN A N 1
ATOM 634 C CA . ASN A 1 103 ? 32.491 14.760 29.226 1.00 9.34 81 ASN A CA 1
ATOM 635 C C . ASN A 1 103 ? 32.781 13.260 29.076 1.00 9.25 81 ASN A C 1
ATOM 636 O O . ASN A 1 103 ? 33.953 12.878 28.874 1.00 9.92 81 ASN A O 1
ATOM 641 N N . VAL A 1 104 ? 31.723 12.460 29.178 1.00 8.62 82 VAL A N 1
ATOM 642 C CA . VAL A 1 104 ? 31.814 10.996 28.957 1.00 9.38 82 VAL A CA 1
ATOM 643 C C . VAL A 1 104 ? 30.883 10.710 27.790 1.00 10.39 82 VAL A C 1
ATOM 644 O O . VAL A 1 104 ? 29.692 11.115 27.840 1.00 10.30 82 VAL A O 1
ATOM 648 N N . LEU A 1 105 ? 31.424 10.049 26.746 1.00 10.90 83 LEU A N 1
ATOM 649 C CA . LEU A 1 105 ? 30.677 9.750 25.533 1.00 12.10 83 LEU A CA 1
ATOM 650 C C . LEU A 1 105 ? 30.565 8.212 25.429 1.00 14.56 83 LEU A C 1
ATOM 651 O O . LEU A 1 105 ? 31.397 7.552 24.806 1.00 14.00 83 LEU A O 1
ATOM 656 N N . PRO A 1 106 ? 29.572 7.624 26.116 1.00 16.09 84 PRO A N 1
ATOM 657 C CA . PRO A 1 106 ? 29.570 6.135 26.200 1.00 19.20 84 PRO A CA 1
ATOM 658 C C . PRO A 1 106 ? 29.212 5.339 24.941 1.00 24.32 84 PRO A C 1
ATOM 659 O O . PRO A 1 106 ? 29.662 4.190 24.790 1.00 28.51 84 PRO A O 1
ATOM 663 N N . PHE A 1 107 ? 28.473 5.909 24.022 1.00 28.02 85 PHE A N 1
ATOM 664 C CA . PHE A 1 107 ? 27.925 5.155 22.887 1.00 31.29 85 PHE A CA 1
ATOM 665 C C . PHE A 1 107 ? 27.288 6.298 22.174 1.00 32.49 85 PHE A C 1
ATOM 666 O O . PHE A 1 107 ? 26.168 6.725 22.488 1.00 31.59 85 PHE A O 1
ATOM 674 N N . CYS A 1 108 ? 28.084 6.859 21.284 1.00 34.49 86 CYS A N 1
ATOM 675 C CA . CYS A 1 108 ? 27.727 8.084 20.604 1.00 36.91 86 CYS A CA 1
ATOM 676 C C . CYS A 1 108 ? 27.811 7.835 19.105 1.00 38.20 86 CYS A C 1
ATOM 677 O O . CYS A 1 108 ? 28.890 7.535 18.579 1.00 39.15 86 CYS A O 1
ATOM 680 N N . SER A 1 109 ? 26.670 7.952 18.427 1.00 40.12 87 SER A N 1
ATOM 681 C CA . SER A 1 109 ? 26.542 7.547 17.016 1.00 41.34 87 SER A CA 1
ATOM 682 C C . SER A 1 109 ? 27.183 8.494 15.996 1.00 42.31 87 SER A C 1
ATOM 683 O O . SER A 1 109 ? 27.217 8.186 14.788 1.00 42.79 87 SER A O 1
ATOM 686 N N . GLN A 1 110 ? 27.684 9.636 16.467 1.00 42.62 88 GLN A N 1
ATOM 687 C CA . GLN A 1 110 ? 28.259 10.638 15.568 1.00 42.58 88 GLN A CA 1
ATOM 688 C C . GLN A 1 110 ? 29.424 11.372 16.216 1.00 41.56 88 GLN A C 1
ATOM 689 O O . GLN A 1 110 ? 29.743 11.128 17.384 1.00 41.96 88 GLN A O 1
ATOM 695 N N . PHE A 1 111 ? 30.074 12.262 15.462 1.00 39.89 89 PHE A N 1
ATOM 696 C C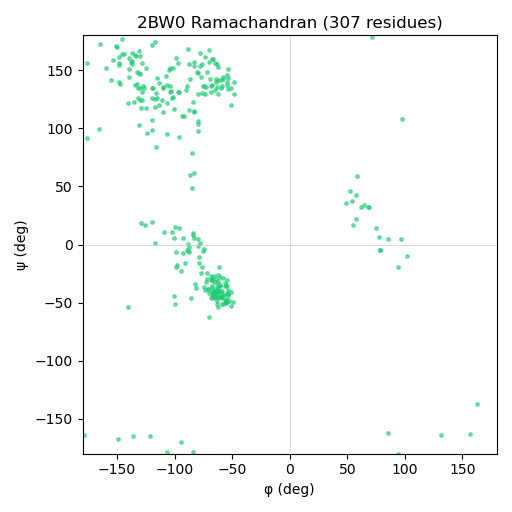A . PHE A 1 111 ? 31.047 13.143 16.102 1.00 38.21 89 PHE A CA 1
ATOM 697 C C . PHE A 1 111 ? 30.442 14.452 16.614 1.00 36.08 89 PHE A C 1
ATOM 698 O O . PHE A 1 111 ? 29.687 15.156 15.934 1.00 35.95 89 PHE A O 1
ATOM 706 N N . ILE A 1 112 ? 30.810 14.741 17.852 1.00 33.55 90 ILE A N 1
ATOM 707 C CA . ILE A 1 112 ? 30.322 15.880 18.589 1.00 30.37 90 ILE A CA 1
ATOM 708 C C . ILE A 1 112 ? 31.224 17.061 18.242 1.00 29.54 90 ILE A C 1
ATOM 709 O O . ILE A 1 112 ? 32.431 16.884 18.050 1.00 28.98 90 ILE A O 1
ATOM 714 N N . PRO A 1 113 ? 30.642 18.265 18.120 1.00 28.69 91 PRO A N 1
ATOM 715 C CA . PRO A 1 113 ? 31.460 19.405 17.715 1.00 27.80 91 PRO A CA 1
ATOM 716 C C . PRO A 1 113 ? 32.605 19.649 18.651 1.00 27.77 91 PRO A C 1
ATOM 717 O O . PRO A 1 113 ? 32.463 19.476 19.866 1.00 28.10 91 PRO A O 1
ATOM 721 N N . MET A 1 114 ? 33.735 20.079 18.093 1.00 28.16 92 MET A N 1
ATOM 722 C CA . MET A 1 114 ? 34.915 20.374 18.897 1.00 28.10 92 MET A CA 1
ATOM 723 C C . MET A 1 114 ? 34.656 21.351 20.011 1.00 27.54 92 MET A C 1
ATOM 724 O O . MET A 1 114 ? 35.310 21.289 21.051 1.00 27.81 92 MET A O 1
ATOM 729 N N . GLU A 1 115 ? 33.715 22.275 19.815 1.00 26.71 93 GLU A N 1
ATOM 730 C CA . GLU A 1 115 ? 33.498 23.298 20.827 1.00 25.83 93 GLU A CA 1
ATOM 731 C C . GLU A 1 115 ? 33.012 22.678 22.152 1.00 25.03 93 GLU A C 1
ATOM 732 O O . GLU A 1 115 ? 33.271 23.207 23.218 1.00 24.56 93 GLU A O 1
ATOM 738 N N . ILE A 1 116 ? 32.303 21.556 22.058 1.00 23.78 94 ILE A N 1
ATOM 739 C CA . ILE A 1 116 ? 31.783 20.861 23.242 1.00 22.09 94 ILE A CA 1
ATOM 740 C C . ILE A 1 116 ? 32.874 19.919 23.786 1.00 20.88 94 ILE A C 1
ATOM 741 O O . ILE A 1 116 ? 33.175 19.900 24.976 1.00 19.76 94 ILE A O 1
ATOM 746 N N . ILE A 1 117 ? 33.483 19.177 22.871 1.00 21.47 95 ILE A N 1
ATOM 747 C CA . ILE A 1 117 ? 34.549 18.213 23.238 1.00 21.61 95 ILE A CA 1
ATOM 748 C C . ILE A 1 117 ? 35.651 18.879 24.048 1.00 21.95 95 ILE A C 1
ATOM 749 O O . ILE A 1 117 ? 36.151 18.333 25.058 1.00 20.97 95 ILE A O 1
ATOM 754 N N . SER A 1 118 ? 36.043 20.082 23.625 1.00 22.12 96 SER A N 1
ATOM 755 C CA . SER A 1 118 ? 37.199 20.707 24.245 1.00 22.38 96 SER A CA 1
ATOM 756 C C . SER A 1 118 ? 36.880 21.565 25.476 1.00 23.28 96 SER A C 1
ATOM 757 O O . SER A 1 118 ? 37.787 22.060 26.143 1.00 24.03 96 SER A O 1
ATOM 760 N N . ALA A 1 119 ? 35.594 21.740 25.792 1.00 22.41 97 ALA A N 1
ATOM 761 C CA . ALA A 1 119 ? 35.197 22.649 26.861 1.00 22.05 97 ALA A CA 1
ATOM 762 C C . ALA A 1 119 ? 35.625 22.277 28.274 1.00 21.82 97 ALA A C 1
ATOM 763 O O . ALA A 1 119 ? 36.109 23.134 29.006 1.00 23.27 97 ALA A O 1
ATOM 765 N N . PRO A 1 120 ? 35.453 20.993 28.699 1.00 21.26 98 PRO A N 1
ATOM 766 C CA . PRO A 1 120 ? 35.687 20.728 30.117 1.00 21.54 98 PRO A CA 1
ATOM 767 C C . PRO A 1 120 ? 37.147 20.627 30.541 1.00 22.15 98 PRO A C 1
ATOM 768 O O . PRO A 1 120 ? 38.007 20.235 29.730 1.00 21.74 98 PRO A O 1
ATOM 772 N N . ARG A 1 121 ? 37.387 20.929 31.816 1.00 22.80 99 ARG A N 1
ATOM 773 C CA . ARG A 1 121 ? 38.706 20.896 32.456 1.00 26.08 99 ARG A CA 1
ATOM 774 C C . ARG A 1 121 ? 39.458 19.591 32.204 1.00 25.53 99 ARG A C 1
ATOM 775 O O . ARG A 1 121 ? 40.645 19.599 31.834 1.00 26.55 99 ARG A O 1
ATOM 783 N N . HIS A 1 122 ? 38.766 18.481 32.433 1.00 24.12 100 HIS A N 1
ATOM 784 C CA . HIS A 1 122 ? 39.374 17.164 32.324 1.00 24.57 100 HIS A CA 1
ATOM 785 C C . HIS A 1 122 ? 39.317 16.590 30.908 1.00 23.27 100 HIS A C 1
ATOM 786 O O . HIS A 1 122 ? 39.832 15.493 30.687 1.00 25.71 100 HIS A O 1
ATOM 793 N N . GLY A 1 123 ? 38.707 17.296 29.962 1.00 21.24 101 GLY A N 1
ATOM 794 C CA . GLY A 1 123 ? 38.590 16.828 28.569 1.00 20.31 101 GLY A CA 1
ATOM 795 C C . GLY A 1 123 ? 37.365 15.904 28.403 1.00 17.87 101 GLY A C 1
ATOM 796 O O . GLY A 1 123 ? 36.445 15.936 29.251 1.00 17.35 101 GLY A O 1
ATOM 797 N N . SER A 1 124 ? 37.362 15.133 27.311 1.00 14.98 102 SER A N 1
ATOM 798 C CA . SER A 1 124 ? 36.247 14.227 26.968 1.00 11.93 102 SER A CA 1
ATOM 799 C C . SER A 1 124 ? 36.843 12.855 26.765 1.00 11.53 102 SER A C 1
ATOM 800 O O . SER A 1 124 ? 37.891 12.732 26.106 1.00 11.25 102 SER A O 1
ATOM 803 N N . ILE A 1 125 ? 36.205 11.833 27.328 1.00 8.48 103 ILE A N 1
ATOM 804 C CA . ILE A 1 125 ? 36.621 10.450 27.037 1.00 8.94 103 ILE A CA 1
ATOM 805 C C . ILE A 1 125 ? 35.493 9.743 26.310 1.00 10.07 103 ILE A C 1
ATOM 806 O O . ILE A 1 125 ? 34.292 10.003 26.575 1.00 10.95 103 ILE A O 1
ATOM 811 N N . ILE A 1 126 ? 35.885 8.893 25.369 1.00 9.47 104 ILE A N 1
ATOM 812 C CA . ILE A 1 126 ? 34.974 8.345 24.377 1.00 9.54 104 ILE A CA 1
ATOM 813 C C . ILE A 1 126 ? 35.147 6.816 24.336 1.00 8.60 104 ILE A C 1
ATOM 814 O O . ILE A 1 126 ? 36.270 6.317 24.303 1.00 9.10 104 ILE A O 1
ATOM 819 N N . TYR A 1 127 ? 34.016 6.097 24.313 1.00 7.99 105 TYR A N 1
ATOM 820 C CA . TYR A 1 127 ? 34.057 4.634 24.101 1.00 7.09 105 TYR A CA 1
ATOM 821 C C . TYR A 1 127 ? 33.980 4.427 22.599 1.00 7.62 105 TYR A C 1
ATOM 822 O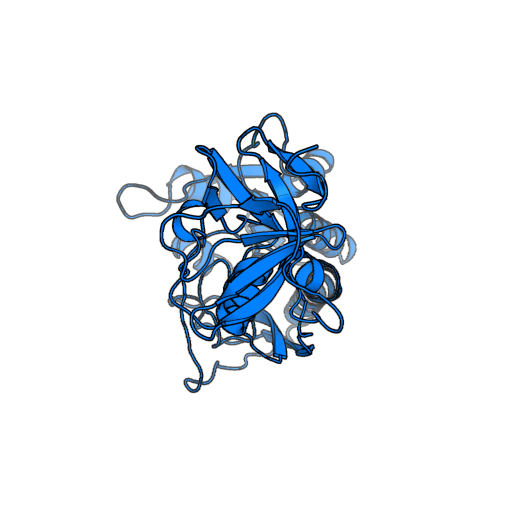 O . TYR A 1 127 ? 33.133 5.031 21.888 1.00 9.72 105 TYR A O 1
ATOM 831 N N . HIS A 1 128 ? 34.826 3.506 22.104 1.00 7.43 106 HIS A N 1
ATOM 832 C CA . HIS A 1 128 ? 34.832 3.195 20.672 1.00 7.08 106 HIS A CA 1
ATOM 833 C C . HIS A 1 128 ? 35.008 1.674 20.534 1.00 8.22 106 HIS A C 1
ATOM 834 O O . HIS A 1 128 ? 35.982 1.119 21.064 1.00 7.91 106 HIS A O 1
ATOM 841 N N . PRO A 1 129 ? 34.058 1.000 19.870 1.00 7.73 107 PRO A N 1
ATOM 842 C CA . PRO A 1 129 ? 34.051 -0.470 19.896 1.00 7.74 107 PRO A CA 1
ATOM 843 C C . PRO A 1 129 ? 34.966 -1.108 18.846 1.00 7.58 107 PRO A C 1
ATOM 844 O O . PRO A 1 129 ? 34.548 -2.055 18.140 1.00 7.36 107 PRO A O 1
ATOM 848 N N . SER A 1 130 ? 36.204 -0.638 18.770 1.00 8.16 108 SER A N 1
ATOM 849 C CA . SER A 1 130 ? 37.218 -1.405 18.020 1.00 7.91 108 SER A CA 1
ATOM 850 C C . SER A 1 130 ? 38.583 -1.118 18.639 1.00 8.76 108 SER A C 1
ATOM 851 O O . SER A 1 130 ? 38.728 -0.240 19.544 1.00 9.22 108 SER A O 1
ATOM 854 N N . LEU A 1 131 ? 39.549 -1.898 18.169 1.00 8.60 109 LEU A N 1
ATOM 855 C CA . LEU A 1 131 ? 40.925 -1.775 18.662 1.00 9.37 109 LEU A CA 1
ATOM 856 C C . LEU A 1 131 ? 41.631 -0.660 17.878 1.00 8.89 109 LEU A C 1
ATOM 857 O O . LEU A 1 131 ? 42.437 -0.906 16.935 1.00 9.50 109 LEU A O 1
ATOM 862 N N . LEU A 1 132 ? 41.336 0.589 18.266 1.00 8.18 110 LEU A N 1
ATOM 863 C CA . LEU A 1 132 ? 42.015 1.744 17.632 1.00 7.62 110 LEU A CA 1
ATOM 864 C C . LEU A 1 132 ? 43.523 1.484 17.599 1.00 9.46 110 LEU A C 1
ATOM 865 O O . LEU A 1 132 ? 44.096 1.058 18.610 1.00 9.76 110 LEU A O 1
ATOM 870 N N . PRO A 1 133 ? 44.183 1.846 16.490 1.00 8.78 111 PRO A N 1
ATOM 871 C CA . PRO A 1 133 ? 43.692 2.664 15.364 1.00 9.18 111 PRO A CA 1
ATOM 872 C C . PRO A 1 133 ? 42.882 1.910 14.307 1.00 9.35 111 PRO A C 1
ATOM 873 O O . PRO A 1 133 ? 42.527 2.500 13.294 1.00 10.55 111 PRO A O 1
ATOM 877 N N . ARG A 1 134 ? 42.591 0.632 14.519 1.00 8.90 112 ARG A N 1
ATOM 878 C CA . ARG A 1 134 ? 41.735 -0.086 13.561 1.00 9.01 112 ARG A CA 1
ATOM 879 C C . ARG A 1 134 ? 40.328 0.474 13.623 1.00 8.73 112 ARG A C 1
ATOM 880 O O . ARG A 1 134 ? 39.797 0.697 14.716 1.00 9.58 112 ARG A O 1
ATOM 888 N N . HIS A 1 135 ? 39.727 0.662 12.447 1.00 8.91 113 HIS A N 1
ATOM 889 C CA . HIS A 1 135 ? 38.299 1.002 12.333 1.00 7.90 113 HIS A CA 1
ATOM 890 C C . HIS A 1 135 ? 37.902 2.259 13.061 1.00 7.81 113 HIS A C 1
ATOM 891 O O . HIS A 1 135 ? 36.833 2.322 13.702 1.00 8.60 113 HIS A O 1
ATOM 898 N N . ARG A 1 136 ? 38.733 3.294 12.938 1.00 8.81 114 ARG A N 1
ATOM 899 C CA . ARG A 1 136 ? 38.291 4.624 13.290 1.00 8.59 114 ARG A CA 1
ATOM 900 C C . ARG A 1 136 ? 36.978 4.939 12.529 1.00 9.25 114 ARG A C 1
ATOM 901 O O . ARG A 1 136 ? 36.747 4.429 11.424 1.00 9.30 114 ARG A O 1
ATOM 909 N N . GLY A 1 137 ? 36.159 5.783 13.142 1.00 10.85 115 GLY A N 1
ATOM 910 C CA . GLY A 1 137 ? 34.873 6.168 12.543 1.00 10.52 115 GLY A CA 1
ATOM 911 C C . GLY A 1 137 ? 33.705 5.302 13.036 1.00 11.03 115 GLY A C 1
ATOM 912 O O . GLY A 1 137 ? 33.851 4.389 13.884 1.00 10.02 115 GLY A O 1
ATOM 913 N N . ALA A 1 138 ? 32.524 5.612 12.519 1.00 9.86 116 ALA A N 1
ATOM 914 C CA . ALA A 1 138 ? 31.308 4.992 12.968 1.00 8.76 116 ALA A CA 1
ATOM 915 C C . ALA A 1 138 ? 31.168 3.518 12.562 1.00 9.46 116 ALA A C 1
ATOM 916 O O . ALA A 1 138 ? 31.935 2.995 11.719 1.00 10.38 116 ALA A O 1
ATOM 918 N N . SER A 1 139 ? 30.193 2.852 13.174 1.00 9.31 117 SER A N 1
ATOM 919 C CA . SER A 1 139 ? 29.875 1.453 12.838 1.00 8.80 117 SER A CA 1
ATOM 920 C C . SER A 1 139 ? 31.087 0.528 12.928 1.00 8.90 117 SER A C 1
ATOM 921 O O . SER A 1 139 ? 31.218 -0.402 12.143 1.00 9.18 117 SER A O 1
ATOM 924 N N . ALA A 1 140 ? 31.947 0.757 13.914 1.00 9.31 118 ALA A N 1
ATOM 925 C CA . ALA A 1 140 ? 33.224 0.024 13.953 1.00 8.30 118 ALA A CA 1
ATOM 926 C C . ALA A 1 140 ? 33.057 -1.482 14.189 1.00 9.54 118 ALA A C 1
ATOM 927 O O . ALA A 1 140 ? 33.920 -2.283 13.784 1.00 10.06 118 ALA A O 1
ATOM 929 N N . ILE A 1 141 ? 31.976 -1.899 14.847 1.00 8.89 119 ILE A N 1
ATOM 930 C CA . ILE A 1 141 ? 31.785 -3.344 15.056 1.00 8.37 119 ILE A CA 1
ATOM 931 C C . ILE A 1 141 ? 31.449 -3.974 13.707 1.00 8.88 119 ILE A C 1
ATOM 932 O O . ILE A 1 141 ? 31.957 -5.063 13.389 1.00 7.96 119 ILE A O 1
ATOM 937 N N . ASN A 1 142 ? 30.599 -3.293 12.936 1.00 7.30 120 ASN A N 1
ATOM 938 C CA . ASN A 1 142 ? 30.295 -3.814 11.579 1.00 8.90 120 ASN A CA 1
ATOM 939 C C . ASN A 1 142 ? 31.581 -4.007 10.781 1.00 9.35 120 ASN A C 1
ATOM 940 O O . ASN A 1 142 ? 31.803 -5.051 10.171 1.00 9.36 120 ASN A O 1
ATOM 945 N N . TRP A 1 143 ? 32.419 -2.985 10.740 1.00 9.71 121 TRP A N 1
ATOM 946 C CA . TRP A 1 143 ? 33.610 -3.110 9.902 1.00 11.26 121 TRP A CA 1
ATOM 947 C C . TRP A 1 143 ? 34.622 -4.150 10.407 1.00 10.52 121 TRP A C 1
ATOM 948 O O . TRP A 1 143 ? 35.323 -4.760 9.592 1.00 10.94 121 TRP A O 1
ATOM 959 N N . THR A 1 144 ? 34.674 -4.347 11.734 1.00 9.22 122 THR A N 1
ATOM 960 C CA . THR A 1 144 ? 35.494 -5.416 12.325 1.00 9.16 122 THR A CA 1
ATOM 961 C C . THR A 1 144 ? 35.143 -6.749 11.654 1.00 9.95 122 THR A C 1
ATOM 962 O O . THR A 1 144 ? 36.048 -7.532 11.227 1.00 10.76 122 THR A O 1
ATOM 966 N N . LEU A 1 145 ? 33.842 -7.026 11.573 1.00 9.14 123 LEU A N 1
ATOM 967 C CA . LEU A 1 145 ? 33.351 -8.344 11.093 1.00 9.39 123 LEU A CA 1
ATOM 968 C C . LEU A 1 145 ? 33.327 -8.431 9.568 1.00 9.05 123 LEU A C 1
ATOM 969 O O . LEU A 1 145 ? 33.586 -9.483 9.000 1.00 10.18 123 LEU A O 1
ATOM 974 N N . ILE A 1 146 ? 32.974 -7.346 8.896 1.00 9.59 124 ILE A N 1
ATOM 975 C CA . ILE A 1 146 ? 32.977 -7.291 7.426 1.00 9.25 124 ILE A CA 1
ATOM 976 C C . ILE A 1 146 ? 34.357 -7.684 6.894 1.00 10.31 124 ILE A C 1
ATOM 977 O O . ILE A 1 146 ? 34.458 -8.358 5.876 1.00 10.52 124 ILE A O 1
ATOM 982 N N . HIS A 1 147 ? 35.400 -7.299 7.623 1.00 10.46 125 HIS A N 1
ATOM 983 C CA . HIS A 1 147 ? 36.753 -7.648 7.238 1.00 12.21 125 HIS A CA 1
ATOM 984 C C . HIS A 1 147 ? 37.273 -8.986 7.769 1.00 12.51 125 HIS A C 1
ATOM 985 O O . HIS A 1 147 ? 38.423 -9.348 7.496 1.00 13.01 125 HIS A O 1
ATOM 992 N N . GLY A 1 148 ? 36.441 -9.697 8.516 1.00 12.70 126 GLY A N 1
ATOM 993 C CA . GLY A 1 148 ? 36.790 -11.034 9.043 1.00 12.13 126 GLY A CA 1
ATOM 994 C C . GLY A 1 148 ? 37.963 -10.958 10.031 1.00 12.25 126 GLY A C 1
ATOM 995 O O . GLY A 1 148 ? 38.819 -11.855 10.051 1.00 12.84 126 GLY A O 1
ATOM 996 N N . ASP A 1 149 ? 38.052 -9.869 10.799 1.00 11.27 127 ASP A N 1
ATOM 997 C CA . ASP A 1 149 ? 39.127 -9.732 11.810 1.00 12.55 127 ASP A CA 1
ATOM 998 C C . ASP A 1 149 ? 39.013 -10.884 12.801 1.00 12.47 127 ASP A C 1
ATOM 999 O O . ASP A 1 149 ? 37.882 -11.319 13.144 1.00 11.27 127 ASP A O 1
ATOM 1004 N N . LYS A 1 150 ? 40.166 -11.411 13.236 1.00 13.21 128 LYS A N 1
ATOM 1005 C CA . LYS A 1 150 ? 40.196 -12.528 14.180 1.00 14.30 128 LYS A CA 1
ATOM 1006 C C . LYS A 1 150 ? 40.244 -12.070 15.638 1.00 12.93 128 LYS A C 1
ATOM 1007 O O . LYS A 1 150 ? 40.012 -12.884 16.545 1.00 13.46 128 LYS A O 1
ATOM 1013 N N . LYS A 1 151 ? 40.573 -10.798 15.858 1.00 12.42 129 LYS A N 1
ATOM 1014 C CA . LYS A 1 151 ? 40.439 -10.202 17.195 1.00 12.06 129 LYS A CA 1
ATOM 1015 C C . LYS A 1 151 ? 39.659 -8.917 17.077 1.00 11.00 129 LYS A C 1
ATOM 1016 O O . LYS A 1 151 ? 39.624 -8.301 16.032 1.00 11.59 129 LYS A O 1
ATOM 1022 N N . GLY A 1 152 ? 39.035 -8.526 18.171 1.00 10.95 130 GLY A N 1
ATOM 1023 C CA . GLY A 1 152 ? 38.296 -7.239 18.160 1.00 11.13 130 GLY A CA 1
ATOM 1024 C C . GLY A 1 152 ? 38.387 -6.726 19.581 1.00 12.15 130 GLY A C 1
ATOM 1025 O O . GLY A 1 152 ? 39.158 -7.239 20.395 1.00 12.69 130 GLY A O 1
ATOM 1026 N N . GLY A 1 153 ? 37.589 -5.713 19.902 1.00 10.85 131 GLY A N 1
ATOM 1027 C CA . GLY A 1 153 ? 37.619 -5.256 21.282 1.00 10.01 131 GLY A CA 1
ATOM 1028 C C . GLY A 1 153 ? 37.136 -3.830 21.313 1.00 9.37 131 GLY A C 1
ATOM 1029 O O . GLY A 1 153 ? 36.526 -3.342 20.334 1.00 8.16 131 GLY A O 1
ATOM 1030 N N . PHE A 1 154 ? 37.428 -3.145 22.410 1.00 7.82 132 PHE A N 1
ATOM 1031 C CA . PHE A 1 154 ? 37.022 -1.726 22.494 1.00 7.08 132 PHE A CA 1
ATOM 1032 C C . PHE A 1 154 ? 38.128 -0.882 23.085 1.00 7.75 132 PHE A C 1
ATOM 1033 O O . PHE A 1 154 ? 39.054 -1.407 23.734 1.00 8.85 132 PHE A O 1
ATOM 1041 N N . SER A 1 155 ? 37.980 0.413 22.907 1.00 7.93 133 SER A N 1
ATOM 1042 C CA . SER A 1 155 ? 38.927 1.387 23.430 1.00 8.73 133 SER A CA 1
ATOM 1043 C C . SER A 1 155 ? 38.165 2.453 24.172 1.00 9.99 133 SER A C 1
ATOM 1044 O O . SER A 1 155 ? 37.054 2.826 23.739 1.00 9.53 133 SER A O 1
ATOM 1047 N N . ILE A 1 156 ? 38.762 3.006 25.230 1.00 8.31 134 ILE A N 1
ATOM 1048 C CA . ILE A 1 156 ? 38.256 4.264 25.794 1.00 8.27 134 ILE A CA 1
ATOM 1049 C C . ILE A 1 156 ? 39.389 5.243 25.553 1.00 9.34 134 ILE A C 1
ATOM 1050 O O . ILE A 1 156 ? 40.566 4.898 25.841 1.00 9.52 134 ILE A O 1
ATOM 1055 N N . PHE A 1 157 ? 39.083 6.364 24.916 1.00 7.72 135 PHE A N 1
ATOM 1056 C CA . PHE A 1 157 ? 40.193 7.249 24.503 1.00 9.36 135 PHE A CA 1
ATOM 1057 C C . PHE A 1 157 ? 39.888 8.682 24.762 1.00 9.67 135 PHE A C 1
ATOM 1058 O O . PHE A 1 157 ? 38.720 9.082 24.930 1.00 9.54 135 PHE A O 1
ATOM 1066 N N . TRP A 1 158 ? 40.969 9.469 24.848 1.00 9.65 136 TRP A N 1
ATOM 1067 C CA . TRP A 1 158 ? 40.861 10.892 25.080 1.00 10.38 136 TRP A CA 1
ATOM 1068 C C . TRP A 1 158 ? 40.617 11.619 23.790 1.00 11.17 136 TRP A C 1
ATOM 1069 O O . TRP A 1 158 ? 41.440 11.548 22.887 1.00 13.19 136 TRP A O 1
ATOM 1080 N N . ALA A 1 159 ? 39.533 12.363 23.711 1.00 11.03 137 ALA A N 1
ATOM 1081 C CA . ALA A 1 159 ? 39.230 13.092 22.452 1.00 12.82 137 ALA A CA 1
ATOM 1082 C C . ALA A 1 159 ? 40.342 14.120 22.180 1.00 14.33 137 ALA A C 1
ATOM 1083 O O . ALA A 1 159 ? 40.795 14.785 23.107 1.00 15.17 137 ALA A O 1
ATOM 1085 N N . ASP A 1 160 ? 40.806 14.199 20.936 1.00 15.24 138 ASP A N 1
ATOM 1086 C CA . ASP A 1 160 ? 41.772 15.254 20.508 1.00 17.33 138 ASP A CA 1
ATOM 1087 C C . ASP A 1 160 ? 41.085 16.026 19.350 1.00 20.12 138 ASP A C 1
ATOM 1088 O O . ASP A 1 160 ? 39.871 15.916 19.167 1.00 20.77 138 ASP A O 1
ATOM 1093 N N . ASP A 1 161 ? 41.818 16.821 18.559 1.00 21.24 139 ASP A N 1
ATOM 1094 C CA . ASP A 1 161 ? 41.119 17.503 17.450 1.00 23.08 139 ASP A CA 1
ATOM 1095 C C . ASP A 1 161 ? 40.955 16.668 16.177 1.00 22.82 139 ASP A C 1
ATOM 1096 O O . ASP A 1 161 ? 40.482 17.177 15.144 1.00 23.71 139 ASP A O 1
ATOM 1101 N N . GLY A 1 162 ? 41.291 15.393 16.250 1.00 20.98 140 GLY A N 1
ATOM 1102 C CA . GLY A 1 162 ? 41.277 14.541 15.087 1.00 19.34 140 GLY A CA 1
ATOM 1103 C C . GLY A 1 162 ? 40.103 13.590 15.148 1.00 18.20 140 GLY A C 1
ATOM 1104 O O . GLY A 1 162 ? 39.285 13.666 16.082 1.00 19.37 140 GLY A O 1
ATOM 1105 N N . LEU A 1 163 ? 39.995 12.732 14.136 1.00 16.44 141 LEU A N 1
ATOM 1106 C CA . LEU A 1 163 ? 38.869 11.782 14.027 1.00 15.54 141 LEU A CA 1
ATOM 1107 C C . LEU A 1 163 ? 39.293 10.436 14.610 1.00 13.64 141 LEU A C 1
ATOM 1108 O O . LEU A 1 163 ? 39.934 9.607 13.922 1.00 13.74 141 LEU A O 1
ATOM 1113 N N . ASP A 1 164 ? 38.996 10.256 15.911 1.00 11.60 142 ASP A N 1
ATOM 1114 C CA . ASP A 1 164 ? 39.273 8.992 16.629 1.00 10.83 142 ASP A CA 1
ATOM 1115 C C . ASP A 1 164 ? 40.775 8.689 16.646 1.00 10.75 142 ASP A C 1
ATOM 1116 O O . ASP A 1 164 ? 41.181 7.515 16.629 1.00 9.86 142 ASP A O 1
ATOM 1121 N N . THR A 1 165 ? 41.580 9.760 16.680 1.00 10.55 143 THR A N 1
ATOM 1122 C CA . THR A 1 165 ? 43.038 9.669 16.763 1.00 10.81 143 THR A CA 1
ATOM 1123 C C . THR A 1 165 ? 43.601 9.856 18.173 1.00 10.96 143 THR A C 1
ATOM 1124 O O . THR A 1 165 ? 44.836 9.678 18.365 1.00 11.98 143 THR A O 1
ATOM 1128 N N . GLY A 1 166 ? 42.741 10.202 19.136 1.00 11.10 144 GLY A N 1
ATOM 1129 C CA . GLY A 1 166 ? 43.217 10.605 20.495 1.00 10.70 144 GLY A CA 1
ATOM 1130 C C . GLY A 1 166 ? 43.909 9.480 21.232 1.00 10.11 144 GLY A C 1
ATOM 1131 O O . GLY A 1 166 ? 43.669 8.283 20.997 1.00 9.35 144 GLY A O 1
ATOM 1132 N N . ASP A 1 167 ? 44.772 9.859 22.192 1.00 10.53 145 ASP A N 1
ATOM 1133 C CA . ASP A 1 167 ? 45.452 8.834 22.981 1.00 8.99 145 ASP A CA 1
ATOM 1134 C C . ASP A 1 167 ? 44.470 7.924 23.702 1.00 9.36 145 ASP A C 1
ATOM 1135 O O . ASP A 1 167 ? 43.446 8.403 24.243 1.00 10.26 145 ASP A O 1
ATOM 1140 N N . LEU A 1 168 ? 44.823 6.650 23.765 1.00 8.94 146 LEU A N 1
ATOM 1141 C CA . LEU A 1 168 ? 44.003 5.681 24.515 1.00 9.43 146 LEU A CA 1
ATOM 1142 C C . LEU A 1 168 ? 44.134 5.886 26.001 1.00 11.26 146 LEU A C 1
ATOM 1143 O O . LEU A 1 168 ? 45.206 6.304 26.498 1.00 12.60 146 LEU A O 1
ATOM 1148 N N . LEU A 1 169 ? 43.049 5.583 26.726 1.00 9.57 147 LEU A N 1
ATOM 1149 C CA . LEU A 1 169 ? 43.107 5.499 28.184 1.00 9.92 147 LEU A CA 1
ATOM 1150 C C . LEU A 1 169 ? 43.207 4.008 28.528 1.00 11.50 147 LEU A C 1
ATOM 1151 O O . LEU A 1 169 ? 44.055 3.595 29.301 1.00 12.26 147 LEU A O 1
ATOM 1156 N N . LEU A 1 170 ? 42.309 3.196 27.985 1.00 9.56 148 LEU A N 1
ATOM 1157 C CA . LEU A 1 170 ? 42.465 1.754 28.067 1.00 10.73 148 LEU A CA 1
ATOM 1158 C C . LEU A 1 170 ? 41.873 1.063 26.843 1.00 10.35 148 LEU A C 1
ATOM 1159 O O . LEU A 1 170 ? 41.108 1.657 26.109 1.00 10.33 148 LEU A O 1
ATOM 1164 N N . GLN A 1 171 ? 42.289 -0.182 26.618 1.00 9.41 149 GLN A N 1
ATOM 1165 C CA . GLN A 1 171 ? 41.821 -0.978 25.461 1.00 9.57 149 GLN A CA 1
ATOM 1166 C C . GLN A 1 171 ? 41.791 -2.418 25.904 1.00 11.23 149 GLN A C 1
ATOM 1167 O O . GLN A 1 171 ? 42.731 -2.877 26.564 1.00 12.56 149 GLN A O 1
ATOM 1173 N N . LYS A 1 172 ? 40.741 -3.132 25.516 1.00 8.50 150 LYS A N 1
ATOM 1174 C CA . LYS A 1 172 ? 40.588 -4.534 25.920 1.00 11.23 150 LYS A CA 1
ATOM 1175 C C . LYS A 1 172 ? 40.251 -5.329 24.670 1.00 11.28 150 LYS A C 1
ATOM 1176 O O . LYS A 1 172 ? 39.400 -4.903 23.899 1.00 11.35 150 LYS A O 1
ATOM 1182 N N . GLU A 1 173 ? 40.919 -6.469 24.501 1.00 11.81 151 GLU A N 1
ATOM 1183 C CA . GLU A 1 173 ? 40.754 -7.328 23.308 1.00 13.61 151 GLU A CA 1
ATOM 1184 C C . GLU A 1 173 ? 39.922 -8.561 23.585 1.00 12.71 151 GLU A C 1
ATOM 1185 O O . GLU A 1 173 ? 39.949 -9.130 24.701 1.00 13.95 151 GLU A O 1
ATOM 1191 N N . CYS A 1 174 ? 39.251 -9.051 22.550 1.00 12.77 152 CYS A N 1
ATOM 1192 C CA . CYS A 1 174 ? 38.605 -10.359 22.647 1.00 14.43 152 CYS A CA 1
ATOM 1193 C C . CYS A 1 174 ? 38.803 -11.124 21.325 1.00 14.18 152 CYS A C 1
ATOM 1194 O O . CYS A 1 174 ? 39.077 -10.523 20.291 1.00 14.36 152 CYS A O 1
ATOM 1197 N N . GLU A 1 175 ? 38.648 -12.450 21.347 1.00 14.00 153 GLU A N 1
ATOM 1198 C CA . GLU A 1 175 ? 38.748 -13.229 20.115 1.00 14.42 153 GLU A CA 1
ATOM 1199 C C . GLU A 1 175 ? 37.452 -13.042 19.353 1.00 13.64 153 GLU A C 1
ATOM 1200 O O . GLU A 1 175 ? 36.377 -12.913 19.965 1.00 16.12 153 GLU A O 1
ATOM 1206 N N . VAL A 1 176 ? 37.537 -12.987 18.027 1.00 12.71 154 VAL A N 1
ATOM 1207 C CA . VAL A 1 176 ? 36.327 -12.961 17.216 1.00 12.76 154 VAL A CA 1
ATOM 1208 C C . VAL A 1 176 ? 36.128 -14.346 16.630 1.00 13.65 154 VAL A C 1
ATOM 1209 O O . VAL A 1 176 ? 37.077 -14.918 16.066 1.00 14.33 154 VAL A O 1
ATOM 1213 N N . LEU A 1 177 ? 34.914 -14.865 16.733 1.00 12.31 155 LEU A N 1
ATOM 1214 C CA . LEU A 1 177 ? 34.613 -16.231 16.289 1.00 13.96 155 LEU A CA 1
ATOM 1215 C C . LEU A 1 177 ? 34.021 -16.216 14.872 1.00 14.02 155 LEU A C 1
ATOM 1216 O O . LEU A 1 177 ? 33.486 -15.202 14.432 1.00 12.34 155 LEU A O 1
ATOM 1221 N N . PRO A 1 178 ? 34.148 -17.339 14.153 1.00 14.30 156 PRO A N 1
ATOM 1222 C CA . PRO A 1 178 ? 33.855 -17.297 12.718 1.00 14.45 156 PRO A CA 1
ATOM 1223 C C . PRO A 1 178 ? 32.418 -16.941 12.350 1.00 12.46 156 PRO A C 1
ATOM 1224 O O . PRO A 1 178 ? 32.245 -16.446 11.239 1.00 13.64 156 PRO A O 1
ATOM 1228 N N . ASP A 1 179 ? 31.427 -17.203 13.217 1.00 11.52 157 ASP A N 1
ATOM 1229 C CA . ASP A 1 179 ? 30.023 -16.856 12.934 1.00 11.85 157 ASP A CA 1
ATOM 1230 C C . ASP A 1 179 ? 29.519 -15.706 13.803 1.00 11.51 157 ASP A C 1
ATOM 1231 O O . ASP A 1 179 ? 28.313 -15.423 13.852 1.00 11.39 157 ASP A O 1
ATOM 1236 N N . ASP A 1 180 ? 30.449 -15.042 14.503 1.00 9.54 158 ASP A N 1
ATOM 1237 C CA . ASP A 1 180 ? 30.023 -13.874 15.325 1.00 10.57 158 ASP A CA 1
ATOM 1238 C C . ASP A 1 180 ? 29.275 -12.873 14.445 1.00 10.36 158 ASP A C 1
ATOM 1239 O O . ASP A 1 180 ? 29.646 -12.627 13.272 1.00 10.34 158 ASP A O 1
ATOM 1244 N N . THR A 1 181 ? 28.270 -12.207 15.028 1.00 9.76 159 THR A N 1
ATOM 1245 C CA . THR A 1 181 ? 27.587 -11.132 14.315 1.00 10.91 159 THR A CA 1
ATOM 1246 C C . THR A 1 181 ? 27.817 -9.835 15.106 1.00 10.75 159 THR A C 1
ATOM 1247 O O . THR A 1 181 ? 28.421 -9.869 16.201 1.00 9.50 159 THR A O 1
ATOM 1251 N N . VAL A 1 182 ? 27.371 -8.717 14.552 1.00 10.38 160 VAL A N 1
ATOM 1252 C CA . VAL A 1 182 ? 27.464 -7.447 15.328 1.00 10.32 160 VAL A CA 1
ATOM 1253 C C . VAL A 1 182 ? 26.786 -7.603 16.706 1.00 11.66 160 VAL A C 1
ATOM 1254 O O . VAL A 1 182 ? 27.378 -7.264 17.759 1.00 11.71 160 VAL A O 1
ATOM 1258 N N . SER A 1 183 ? 25.581 -8.174 16.717 1.00 12.69 161 SER A N 1
ATOM 1259 C CA . SER A 1 183 ? 24.815 -8.310 17.959 1.00 12.61 161 SER A CA 1
ATOM 1260 C C . SER A 1 183 ? 25.485 -9.268 18.939 1.00 13.11 161 SER A C 1
ATOM 1261 O O . SER A 1 183 ? 25.545 -8.977 20.140 1.00 11.62 161 SER A O 1
ATOM 1264 N N . THR A 1 184 ? 26.028 -10.400 18.453 1.00 11.84 162 THR A N 1
ATOM 1265 C CA . THR A 1 184 ? 26.582 -11.385 19.399 1.00 10.70 162 THR A CA 1
ATOM 1266 C C . THR A 1 184 ? 27.910 -10.879 19.984 1.00 10.36 162 THR A C 1
ATOM 1267 O O . THR A 1 184 ? 28.173 -11.032 21.179 1.00 11.12 162 THR A O 1
ATOM 1271 N N . LEU A 1 185 ? 28.727 -10.241 19.156 1.00 9.57 163 LEU A N 1
ATOM 1272 C CA . LEU A 1 185 ? 30.017 -9.702 19.647 1.00 8.76 163 LEU A CA 1
ATOM 1273 C C . LEU A 1 185 ? 29.752 -8.537 20.645 1.00 8.61 163 LEU A C 1
ATOM 1274 O O . LEU A 1 185 ? 30.390 -8.445 21.719 1.00 9.61 163 LEU A O 1
ATOM 1279 N N . TYR A 1 186 ? 28.775 -7.703 20.311 1.00 8.76 164 TYR A N 1
ATOM 1280 C CA . TYR A 1 186 ? 28.383 -6.635 21.245 1.00 8.94 164 TYR A CA 1
ATOM 1281 C C . TYR A 1 186 ? 27.854 -7.205 22.567 1.00 9.82 164 TYR A C 1
ATOM 1282 O O . TYR A 1 186 ? 28.349 -6.884 23.619 1.00 8.97 164 TYR A O 1
ATOM 1291 N N . ASN A 1 187 ? 26.859 -8.103 22.516 1.00 9.94 165 ASN A N 1
ATOM 1292 C CA . ASN A 1 187 ? 26.289 -8.625 23.753 1.00 10.12 165 ASN A CA 1
ATOM 1293 C C . ASN A 1 187 ? 27.226 -9.476 24.595 1.00 10.62 165 ASN A C 1
ATOM 1294 O O . ASN A 1 187 ? 27.123 -9.454 25.816 1.00 11.14 165 ASN A O 1
ATOM 1299 N N . ARG A 1 188 ? 28.145 -10.223 23.963 1.00 9.86 166 ARG A N 1
ATOM 1300 C CA . ARG A 1 188 ? 29.060 -11.085 24.693 1.00 11.99 166 ARG A CA 1
ATOM 1301 C C . ARG A 1 188 ? 30.163 -10.291 25.404 1.00 11.27 166 ARG A C 1
ATOM 1302 O O . ARG A 1 188 ? 30.623 -10.678 26.468 1.00 12.02 166 ARG A O 1
ATOM 1310 N N . PHE A 1 189 ? 30.639 -9.218 24.775 1.00 9.41 167 PHE A N 1
ATOM 1311 C CA . PHE A 1 189 ? 31.878 -8.624 25.242 1.00 9.99 167 PHE A CA 1
ATOM 1312 C C . PHE A 1 189 ? 31.844 -7.088 25.195 1.00 8.92 167 PHE A C 1
ATOM 1313 O O . PHE A 1 189 ? 32.096 -6.447 26.208 1.00 10.21 167 PHE A O 1
ATOM 1321 N N . LEU A 1 190 ? 31.524 -6.507 24.051 1.00 8.85 168 LEU A N 1
ATOM 1322 C CA . LEU A 1 190 ? 31.701 -5.051 23.907 1.00 8.42 168 LEU A CA 1
ATOM 1323 C C . LEU A 1 190 ? 30.753 -4.267 24.783 1.00 9.86 168 LEU A C 1
ATOM 1324 O O . LEU A 1 190 ? 31.131 -3.198 25.282 1.00 10.92 168 LEU A O 1
ATOM 1329 N N . PHE A 1 191 ? 29.534 -4.763 24.956 1.00 9.46 169 PHE A N 1
ATOM 1330 C CA . PHE A 1 191 ? 28.592 -4.129 25.935 1.00 10.17 169 PHE A CA 1
ATOM 1331 C C . PHE A 1 191 ? 29.037 -4.351 27.395 1.00 11.21 169 PHE A C 1
ATOM 1332 O O . PHE A 1 191 ? 29.351 -3.367 28.089 1.00 11.99 169 PHE A O 1
ATOM 1340 N N . PRO A 1 192 ? 29.101 -5.605 27.884 1.00 11.06 170 PRO A N 1
ATOM 1341 C CA . PRO A 1 192 ? 29.378 -5.772 29.352 1.00 11.18 170 PRO A CA 1
ATOM 1342 C C . PRO A 1 192 ? 30.771 -5.294 29.743 1.00 12.23 170 PRO A C 1
ATOM 1343 O O . PRO A 1 192 ? 30.923 -4.567 30.735 1.00 13.64 170 PRO A O 1
ATOM 1347 N N . GLU A 1 193 ? 31.780 -5.664 28.953 1.00 12.04 171 GLU A N 1
ATOM 1348 C CA . GLU A 1 193 ? 33.139 -5.212 29.262 1.00 13.27 171 GLU A CA 1
ATOM 1349 C C . GLU A 1 193 ? 33.333 -3.744 28.961 1.00 11.39 171 GLU A C 1
ATOM 1350 O O . GLU A 1 193 ? 34.115 -3.045 29.647 1.00 11.85 171 GLU A O 1
ATOM 1356 N N . GLY A 1 194 ? 32.643 -3.232 27.939 1.00 10.30 172 GLY A N 1
ATOM 1357 C CA . GLY A 1 194 ? 32.777 -1.824 27.624 1.00 10.26 172 GLY A CA 1
ATOM 1358 C C . GLY A 1 194 ? 32.228 -0.931 28.714 1.00 11.44 172 GLY A C 1
ATOM 1359 O O . GLY A 1 194 ? 32.841 0.095 29.078 1.00 12.56 172 GLY A O 1
ATOM 1360 N N . ILE A 1 195 ? 31.071 -1.281 29.256 1.00 12.25 173 ILE A N 1
ATOM 1361 C CA . ILE A 1 195 ? 30.547 -0.507 30.395 1.00 12.46 173 ILE A CA 1
ATOM 1362 C C . ILE A 1 195 ? 31.556 -0.517 31.544 1.00 12.95 173 ILE A C 1
ATOM 1363 O O . ILE A 1 195 ? 31.911 0.552 32.052 1.00 14.28 173 ILE A O 1
ATOM 1368 N N . LYS A 1 196 ? 32.032 -1.708 31.932 1.00 13.45 174 LYS A N 1
ATOM 1369 C CA . LYS A 1 196 ? 33.015 -1.854 33.001 1.00 14.15 174 LYS A CA 1
ATOM 1370 C C . LYS A 1 196 ? 34.247 -0.961 32.701 1.00 13.97 174 LYS A C 1
ATOM 1371 O O . LYS A 1 196 ? 34.781 -0.281 33.590 1.00 13.95 174 LYS A O 1
ATOM 1377 N N . GLY A 1 197 ? 34.689 -0.976 31.445 1.00 13.05 175 GLY A N 1
ATOM 1378 C CA . GLY A 1 197 ? 35.885 -0.228 31.025 1.00 11.80 175 GLY A CA 1
ATOM 1379 C C . GLY A 1 197 ? 35.662 1.282 31.135 1.00 12.54 175 GLY A C 1
ATOM 1380 O O . GLY A 1 197 ? 36.550 2.040 31.586 1.00 11.48 175 GLY A O 1
ATOM 1381 N N . MET A 1 198 ? 34.499 1.757 30.707 1.00 13.23 176 MET A N 1
ATOM 1382 C CA . MET A 1 198 ? 34.243 3.208 30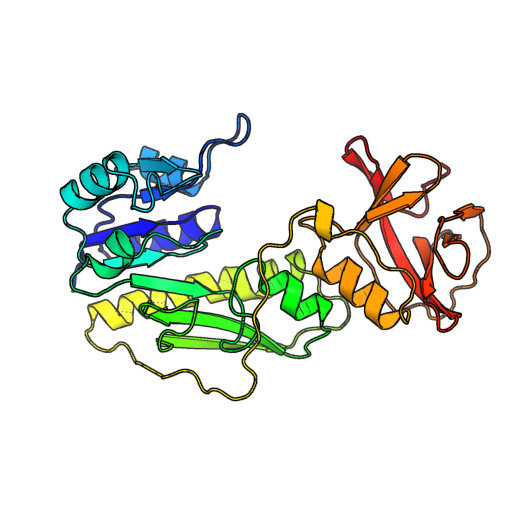.848 1.00 14.35 176 MET A CA 1
ATOM 1383 C C . MET A 1 198 ? 34.217 3.594 32.326 1.00 15.43 176 MET A C 1
ATOM 1384 O O . MET A 1 198 ? 34.717 4.648 32.733 1.00 14.63 176 MET A O 1
ATOM 1389 N N . VAL A 1 199 ? 33.589 2.767 33.143 1.00 14.49 177 VAL A N 1
ATOM 1390 C CA . VAL A 1 199 ? 33.464 3.093 34.574 1.00 16.27 177 VAL A CA 1
ATOM 1391 C C . VAL A 1 199 ? 34.853 3.095 35.231 1.00 16.45 177 VAL A C 1
ATOM 1392 O O . VAL A 1 199 ? 35.208 4.025 35.994 1.00 15.78 177 VAL A O 1
ATOM 1396 N N . GLN A 1 200 ? 35.667 2.120 34.857 1.00 14.61 178 GLN A N 1
ATOM 1397 C CA . GLN A 1 200 ? 37.050 2.067 35.357 1.00 15.51 178 GLN A CA 1
ATOM 1398 C C . GLN A 1 200 ? 37.829 3.288 34.907 1.00 13.67 178 GLN A C 1
ATOM 1399 O O . GLN A 1 200 ? 38.652 3.817 35.661 1.00 12.51 178 GLN A O 1
ATOM 1405 N N . ALA A 1 201 ? 37.627 3.735 33.661 1.00 11.77 179 ALA A N 1
ATOM 1406 C CA . ALA A 1 201 ? 38.323 4.929 33.166 1.00 10.67 179 ALA A CA 1
ATOM 1407 C C . ALA A 1 201 ? 37.975 6.173 33.976 1.00 11.22 179 ALA A C 1
ATOM 1408 O O . ALA A 1 201 ? 38.835 7.007 34.334 1.00 10.11 179 ALA A O 1
ATOM 1410 N N . VAL A 1 202 ? 36.683 6.333 34.247 1.00 11.66 180 VAL A N 1
ATOM 1411 C CA . VAL A 1 202 ? 36.282 7.491 35.034 1.00 11.69 180 VAL A CA 1
ATOM 1412 C C . VAL A 1 202 ? 36.894 7.419 36.461 1.00 11.31 180 VAL A C 1
ATOM 1413 O O . VAL A 1 202 ? 37.310 8.454 37.022 1.00 11.73 180 VAL A O 1
ATOM 1417 N N . ARG A 1 203 ? 36.987 6.209 37.011 1.00 11.25 181 ARG A N 1
ATOM 1418 C CA . ARG A 1 203 ? 37.561 6.047 38.345 1.00 13.21 181 ARG A CA 1
ATOM 1419 C C . ARG A 1 203 ? 39.005 6.510 38.295 1.00 12.28 181 ARG A C 1
ATOM 1420 O O . ARG A 1 203 ? 39.468 7.202 39.185 1.00 12.56 181 ARG A O 1
ATOM 1428 N N . LEU A 1 204 ? 39.734 6.087 37.266 1.00 11.34 182 LEU A N 1
ATOM 1429 C CA . LEU A 1 204 ? 41.135 6.518 37.162 1.00 12.13 182 LEU A CA 1
ATOM 1430 C C . LEU A 1 204 ? 41.265 8.040 37.014 1.00 12.45 182 LEU A C 1
ATOM 1431 O O . LEU A 1 204 ? 42.145 8.697 37.594 1.00 13.42 182 LEU A O 1
ATOM 1436 N N . ILE A 1 205 ? 40.372 8.653 36.230 1.00 11.26 183 ILE A N 1
ATOM 1437 C CA . ILE A 1 205 ? 40.422 10.083 36.115 1.00 11.59 183 ILE A CA 1
ATOM 1438 C C . ILE A 1 205 ? 40.161 10.730 37.463 1.00 12.78 183 ILE A C 1
ATOM 1439 O O . ILE A 1 205 ? 40.836 11.714 37.825 1.00 13.77 183 ILE A O 1
ATOM 1444 N N . ALA A 1 206 ? 39.194 10.180 38.201 1.00 13.87 184 ALA A N 1
ATOM 1445 C CA . ALA A 1 206 ? 38.816 10.747 39.524 1.00 14.59 184 ALA A CA 1
ATOM 1446 C C . ALA A 1 206 ? 39.978 10.691 40.494 1.00 16.28 184 ALA A C 1
ATOM 1447 O O . ALA A 1 206 ? 40.111 11.565 41.378 1.00 18.02 184 ALA A O 1
ATOM 1449 N N . GLU A 1 207 ? 40.810 9.669 40.317 1.00 15.81 185 GLU A N 1
ATOM 1450 C CA . GLU A 1 207 ? 41.974 9.399 41.170 1.00 18.91 185 GLU A CA 1
ATOM 1451 C C . GLU A 1 207 ? 43.231 10.110 40.699 1.00 18.31 185 GLU A C 1
ATOM 1452 O O . 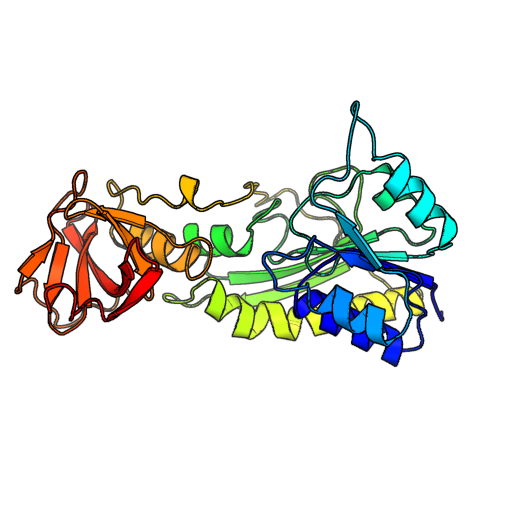GLU A 1 207 ? 44.257 10.079 41.405 1.00 19.82 185 GLU A O 1
ATOM 1458 N N . GLY A 1 208 ? 43.162 10.778 39.550 1.00 16.02 186 GLY A N 1
ATOM 1459 C CA . GLY A 1 208 ? 44.323 11.411 38.928 1.00 16.72 186 GLY A CA 1
ATOM 1460 C C . GLY A 1 208 ? 45.339 10.398 38.415 1.00 16.94 186 GLY A C 1
ATOM 1461 O O . GLY A 1 208 ? 46.534 10.704 38.369 1.00 17.42 186 GLY A O 1
ATOM 1462 N N . LYS A 1 209 ? 44.873 9.236 37.976 1.00 15.03 187 LYS A N 1
ATOM 1463 C CA . LYS A 1 209 ? 45.778 8.155 37.551 1.00 15.64 187 LYS A CA 1
ATOM 1464 C C . LYS A 1 209 ? 45.489 7.634 36.135 1.00 13.58 187 LYS A C 1
ATOM 1465 O O . LYS A 1 209 ? 45.909 6.531 35.777 1.00 14.45 187 LYS A O 1
ATOM 1471 N N . ALA A 1 210 ? 44.742 8.399 35.342 1.00 12.97 188 ALA A N 1
ATOM 1472 C CA . ALA A 1 210 ? 44.410 7.872 34.029 1.00 13.08 188 ALA A CA 1
ATOM 1473 C C . ALA A 1 210 ? 45.595 7.874 33.038 1.00 12.14 188 ALA A C 1
ATOM 1474 O O . ALA A 1 210 ? 46.228 8.919 32.832 1.00 12.94 188 ALA A O 1
ATOM 1476 N N . PRO A 1 211 ? 45.845 6.719 32.396 1.00 12.40 189 PRO A N 1
ATOM 1477 C CA . PRO A 1 211 ? 46.923 6.631 31.398 1.00 12.44 189 PRO A CA 1
ATOM 1478 C C . PRO A 1 211 ? 46.612 7.396 30.139 1.00 12.02 189 PRO A C 1
ATOM 1479 O O . PRO A 1 211 ? 45.438 7.707 29.834 1.00 11.67 189 PRO A O 1
ATOM 1483 N N . ARG A 1 212 ? 47.682 7.741 29.434 1.00 11.37 190 ARG A N 1
ATOM 1484 C CA . ARG A 1 212 ? 47.562 8.248 28.085 1.00 12.04 190 ARG A CA 1
ATOM 1485 C C . ARG A 1 212 ? 48.504 7.441 27.209 1.00 13.27 190 ARG A C 1
ATOM 1486 O O . ARG A 1 212 ? 49.745 7.495 27.395 1.00 13.02 190 ARG A O 1
ATOM 1494 N N . LEU A 1 213 ? 47.927 6.722 26.244 1.00 11.49 191 LEU A N 1
ATOM 1495 C CA . LEU A 1 213 ? 48.671 5.763 25.431 1.00 12.07 191 LEU A CA 1
ATOM 1496 C C . LEU A 1 213 ? 48.478 6.159 23.955 1.00 11.78 191 LEU A C 1
ATOM 1497 O O . LEU A 1 213 ? 47.441 5.855 23.368 1.00 12.51 191 LEU A O 1
ATOM 1502 N N . PRO A 1 214 ? 49.423 6.924 23.380 1.00 11.62 192 PRO A N 1
ATOM 1503 C CA . PRO A 1 214 ? 49.250 7.379 21.958 1.00 11.04 192 PRO A CA 1
ATOM 1504 C C . PRO A 1 214 ? 49.001 6.216 21.004 1.00 12.16 192 PRO A C 1
ATOM 1505 O O . PRO A 1 214 ? 49.597 5.126 21.135 1.00 13.10 192 PRO A O 1
ATOM 1509 N N . GLN A 1 215 ? 48.098 6.420 20.042 1.00 11.43 193 GLN A N 1
ATOM 1510 C CA . GLN A 1 215 ? 47.792 5.349 19.117 1.00 12.47 193 GLN A CA 1
ATOM 1511 C C . GLN A 1 215 ? 48.949 5.186 18.120 1.00 14.51 193 GLN A C 1
ATOM 1512 O O . GLN A 1 215 ? 49.464 6.195 17.611 1.00 16.74 193 GLN A O 1
ATOM 1518 N N . PRO A 1 216 ? 49.335 3.943 17.839 1.00 17.64 194 PRO A N 1
ATOM 1519 C CA . PRO A 1 216 ? 50.331 3.718 16.777 1.00 20.40 194 PRO A CA 1
ATOM 1520 C C . PRO A 1 216 ? 49.743 4.076 15.429 1.00 22.14 194 PRO A C 1
ATOM 1521 O O . PRO A 1 216 ? 48.527 4.150 15.308 1.00 21.59 194 PRO A O 1
ATOM 1525 N N . GLU A 1 217 ? 50.602 4.324 14.445 1.00 24.77 195 GLU A N 1
ATOM 1526 C CA . GLU A 1 217 ? 50.166 4.630 13.058 1.00 26.63 195 GLU A CA 1
ATOM 1527 C C . GLU A 1 217 ? 49.861 3.339 12.310 1.00 26.93 195 GLU A C 1
ATOM 1528 O O . GLU A 1 217 ? 48.924 3.274 11.469 1.00 26.15 195 GLU A O 1
ATOM 1534 N N . GLU A 1 218 ? 50.622 2.296 12.637 1.00 25.96 196 GLU A N 1
ATOM 1535 C CA . GLU A 1 218 ? 50.526 1.008 11.971 1.00 27.40 196 GLU A CA 1
ATOM 1536 C C . GLU A 1 218 ? 49.157 0.404 12.181 1.00 25.12 196 GLU A C 1
ATOM 1537 O O . GLU A 1 218 ? 48.672 0.324 13.311 1.00 25.07 196 GLU A O 1
ATOM 1543 N N . GLY A 1 219 ? 48.539 -0.018 11.077 1.00 23.18 197 GLY A N 1
ATOM 1544 C CA . GLY A 1 219 ? 47.268 -0.712 11.146 1.00 20.27 197 GLY A CA 1
ATOM 1545 C C . GLY A 1 219 ? 46.042 0.200 11.200 1.00 18.23 197 GLY A C 1
ATOM 1546 O O . GLY A 1 219 ? 44.929 -0.304 11.304 1.00 18.98 197 GLY A O 1
ATOM 1547 N N . ALA A 1 220 ? 46.245 1.508 11.085 1.00 16.21 198 ALA A N 1
ATOM 1548 C CA . ALA A 1 220 ? 45.108 2.465 11.119 1.00 14.24 198 ALA A CA 1
ATOM 1549 C C . ALA A 1 220 ? 44.189 2.235 9.903 1.00 14.74 198 ALA A C 1
ATOM 1550 O O . ALA A 1 220 ? 44.672 2.050 8.784 1.00 14.18 198 ALA A O 1
ATOM 1552 N N . THR A 1 221 ? 42.876 2.179 10.148 1.00 12.83 199 THR A N 1
ATOM 1553 C CA . THR A 1 221 ? 41.894 2.165 9.063 1.00 12.58 199 THR A CA 1
ATOM 1554 C C . THR A 1 221 ? 40.748 3.077 9.466 1.00 11.77 199 THR A C 1
ATOM 1555 O O . THR A 1 221 ? 40.525 3.341 10.671 1.00 10.93 199 THR A O 1
ATOM 1559 N N . TYR A 1 222 ? 40.011 3.558 8.453 1.00 11.06 200 TYR A N 1
ATOM 1560 C CA . TYR A 1 222 ? 38.841 4.384 8.745 1.00 11.27 200 TYR A CA 1
ATOM 1561 C C . TYR A 1 222 ? 37.659 3.918 7.890 1.00 11.11 200 TYR A C 1
ATOM 1562 O O . TYR A 1 222 ? 37.833 3.637 6.709 1.00 11.18 200 TYR A O 1
ATOM 1571 N N . GLU A 1 223 ? 36.485 3.835 8.503 1.00 11.25 201 GLU A N 1
ATOM 1572 C CA . GLU A 1 223 ? 35.238 3.651 7.749 1.00 10.59 201 GLU A CA 1
ATOM 1573 C C . GLU A 1 223 ? 34.167 4.533 8.385 1.00 11.63 201 GLU A C 1
ATOM 1574 O O . GLU A 1 223 ? 34.188 4.779 9.606 1.00 11.11 201 GLU A O 1
ATOM 1580 N N . GLY A 1 224 ? 33.203 4.981 7.566 1.00 11.54 202 GLY A N 1
ATOM 1581 C CA . GLY A 1 224 ? 32.081 5.761 8.081 1.00 11.66 202 GLY A CA 1
ATOM 1582 C C . GLY A 1 224 ? 30.835 4.935 8.410 1.00 12.16 202 GLY A C 1
ATOM 1583 O O . GLY A 1 224 ? 30.834 3.685 8.436 1.00 11.21 202 GLY A O 1
ATOM 1584 N N . ILE A 1 225 ? 29.750 5.665 8.668 1.00 12.12 203 ILE A N 1
ATOM 1585 C CA . ILE A 1 225 ? 28.543 5.029 9.186 1.00 12.91 203 ILE A CA 1
ATOM 1586 C C . ILE A 1 225 ? 27.973 4.057 8.166 1.00 13.24 203 ILE A C 1
ATOM 1587 O O . ILE A 1 225 ? 27.950 4.328 6.954 1.00 13.81 203 ILE A O 1
ATOM 1592 N N . GLN A 1 226 ? 27.462 2.938 8.673 1.00 11.90 204 GLN A N 1
ATOM 1593 C CA . GLN A 1 226 ? 26.908 1.916 7.805 1.00 13.94 204 GLN A CA 1
ATOM 1594 C C . GLN A 1 226 ? 25.382 1.953 7.939 1.00 15.28 204 GLN A C 1
ATOM 1595 O O . GLN A 1 226 ? 24.806 1.361 8.884 1.00 16.55 204 GLN A O 1
ATOM 1601 N N . LYS A 1 227 ? 24.748 2.679 7.020 1.00 15.16 205 LYS A N 1
ATOM 1602 C CA . LYS A 1 227 ? 23.267 2.744 6.993 1.00 16.03 205 LYS A CA 1
ATOM 1603 C C . LYS A 1 227 ? 22.749 1.586 6.123 1.00 15.63 205 LYS A C 1
ATOM 1604 O O . LYS A 1 227 ? 23.511 0.969 5.380 1.00 13.64 205 LYS A O 1
ATOM 1610 N N . LYS A 1 228 ? 21.439 1.336 6.168 1.00 14.96 206 LYS A N 1
ATOM 1611 C CA . LYS A 1 228 ? 20.850 0.205 5.454 1.00 15.91 206 LYS A CA 1
ATOM 1612 C C . LYS A 1 228 ? 21.242 0.250 4.017 1.00 16.64 206 LYS A C 1
ATOM 1613 O O . LYS A 1 228 ? 21.561 -0.781 3.418 1.00 18.40 206 LYS A O 1
ATOM 1619 N N . GLU A 1 229 ? 21.274 1.442 3.439 1.00 17.24 207 GLU A N 1
ATOM 1620 C CA . GLU A 1 229 ? 21.515 1.501 1.998 1.00 18.65 207 GLU A CA 1
ATOM 1621 C C . GLU A 1 229 ? 22.860 0.839 1.657 1.00 17.88 207 GLU A C 1
ATOM 1622 O O . GLU A 1 229 ? 22.928 0.005 0.733 1.00 18.76 207 GLU A O 1
ATOM 1628 N N . THR A 1 230 ? 23.910 1.166 2.410 1.00 14.93 208 THR A N 1
ATOM 1629 C CA . THR A 1 230 ? 25.213 0.651 2.011 1.00 15.03 208 THR A CA 1
ATOM 1630 C C . THR A 1 230 ? 25.471 -0.772 2.517 1.00 14.72 208 THR A C 1
ATOM 1631 O O . THR A 1 230 ? 26.600 -1.254 2.404 1.00 14.71 208 THR A O 1
ATOM 1635 N N . ALA A 1 231 ? 24.429 -1.412 3.062 1.00 13.62 209 ALA A N 1
ATOM 1636 C CA . ALA A 1 231 ? 24.496 -2.840 3.486 1.00 13.02 209 ALA A CA 1
ATOM 1637 C C . ALA A 1 231 ? 24.037 -3.782 2.385 1.00 13.96 209 ALA A C 1
ATOM 1638 O O . ALA A 1 231 ? 23.994 -4.998 2.583 1.00 13.78 209 ALA A O 1
ATOM 1640 N N . LYS A 1 232 ? 23.766 -3.238 1.195 1.00 14.76 210 LYS A N 1
ATOM 1641 C CA . LYS A 1 232 ? 23.410 -4.073 0.049 1.00 15.16 210 LYS A CA 1
ATOM 1642 C C . LYS A 1 232 ? 24.512 -5.062 -0.271 1.00 14.55 210 LYS A C 1
ATOM 1643 O O . LYS A 1 232 ? 25.677 -4.693 -0.289 1.00 13.95 210 LYS A O 1
ATOM 1649 N N . ILE A 1 233 ? 24.149 -6.309 -0.552 1.00 13.88 211 ILE A N 1
ATOM 1650 C CA . ILE A 1 233 ? 25.137 -7.349 -0.790 1.00 14.13 211 ILE A CA 1
ATOM 1651 C C . ILE A 1 233 ? 25.776 -7.228 -2.173 1.00 15.45 211 ILE A C 1
ATOM 1652 O O . ILE A 1 233 ? 25.050 -7.118 -3.166 1.00 16.23 211 ILE A O 1
ATOM 1657 N N . ASN A 1 234 ? 27.110 -7.265 -2.206 1.00 14.69 212 ASN A N 1
ATOM 1658 C CA . ASN A 1 234 ? 27.881 -7.449 -3.443 1.00 15.89 212 ASN A CA 1
ATOM 1659 C C . ASN A 1 234 ? 28.146 -8.951 -3.639 1.00 15.60 212 ASN A C 1
ATOM 1660 O O . ASN A 1 234 ? 28.869 -9.586 -2.854 1.00 14.72 212 ASN A O 1
ATOM 1665 N N . TRP A 1 235 ? 27.502 -9.545 -4.646 1.00 15.99 213 TRP A N 1
ATOM 1666 C CA . TRP A 1 235 ? 27.605 -10.989 -4.858 1.00 16.98 213 TRP A CA 1
ATOM 1667 C C . TRP A 1 235 ? 28.913 -11.385 -5.542 1.00 17.12 213 TRP A C 1
ATOM 1668 O O . TRP A 1 235 ? 29.214 -12.566 -5.618 1.00 18.18 213 TRP A O 1
ATOM 1679 N N . ASP A 1 236 ? 29.678 -10.424 -6.053 1.00 17.87 214 ASP A N 1
ATOM 1680 C CA . ASP A 1 236 ? 30.887 -10.753 -6.810 1.00 19.90 214 ASP A CA 1
ATOM 1681 C C . ASP A 1 236 ? 32.062 -10.912 -5.872 1.00 18.41 214 ASP A C 1
ATOM 1682 O O . ASP A 1 236 ? 33.038 -10.186 -5.962 1.00 18.79 214 ASP A O 1
ATOM 1687 N N . GLN A 1 237 ? 31.944 -11.865 -4.947 1.00 18.24 215 GLN A N 1
ATOM 1688 C CA . GLN A 1 237 ? 32.929 -12.110 -3.902 1.00 17.41 215 GLN A CA 1
ATOM 1689 C C . GLN A 1 237 ? 32.851 -13.574 -3.484 1.00 16.18 215 GLN A C 1
ATOM 1690 O O . GLN A 1 237 ? 31.797 -14.208 -3.626 1.00 17.30 215 GLN A O 1
ATOM 1696 N N . PRO A 1 238 ? 33.935 -14.116 -2.876 1.00 16.55 216 PRO A N 1
ATOM 1697 C CA . PRO A 1 238 ? 33.911 -15.488 -2.376 1.00 15.79 216 PRO A CA 1
ATOM 1698 C C . PRO A 1 238 ? 32.865 -15.650 -1.272 1.00 15.14 216 PRO A C 1
ATOM 1699 O O . PRO A 1 238 ? 32.497 -14.656 -0.619 1.00 14.19 216 PRO A O 1
ATOM 1703 N N . ALA A 1 239 ? 32.389 -16.876 -1.083 1.00 14.18 217 ALA A N 1
ATOM 1704 C CA . ALA A 1 239 ? 31.404 -17.159 -0.047 1.00 14.04 217 ALA A CA 1
ATOM 1705 C C . ALA A 1 239 ? 31.830 -16.611 1.308 1.00 14.40 217 ALA A C 1
ATOM 1706 O O . ALA A 1 239 ? 30.997 -16.096 2.032 1.00 13.41 217 ALA A O 1
ATOM 1708 N N . GLU A 1 240 ? 33.116 -16.740 1.640 1.00 14.00 218 GLU A N 1
ATOM 1709 C CA . GLU A 1 240 ? 33.579 -16.286 2.975 1.00 14.78 218 GLU A CA 1
ATOM 1710 C C . GLU A 1 240 ? 33.390 -14.767 3.177 1.00 13.47 218 GLU A C 1
ATOM 1711 O O . GLU A 1 240 ? 33.014 -14.317 4.284 1.00 13.82 218 GLU A O 1
ATOM 1717 N N . ALA A 1 241 ? 33.620 -14.005 2.116 1.00 13.78 219 ALA A N 1
ATOM 1718 C CA . ALA A 1 241 ? 33.488 -12.525 2.176 1.00 12.69 219 ALA A CA 1
ATOM 1719 C C . ALA A 1 241 ? 32.013 -12.188 2.286 1.00 12.26 219 ALA A C 1
ATOM 1720 O O . ALA A 1 241 ? 31.654 -11.259 2.992 1.00 12.27 219 ALA A O 1
ATOM 1722 N N . ILE A 1 242 ? 31.164 -12.926 1.577 1.00 11.10 220 ILE A N 1
ATOM 1723 C CA . ILE A 1 242 ? 29.701 -12.648 1.667 1.00 11.13 220 ILE A CA 1
ATOM 1724 C C . ILE A 1 242 ? 29.196 -12.992 3.077 1.00 10.87 220 ILE A C 1
ATOM 1725 O O . ILE A 1 242 ? 28.409 -12.237 3.675 1.00 10.74 220 ILE A O 1
ATOM 1730 N N . HIS A 1 243 ? 29.632 -14.129 3.607 1.00 10.32 221 HIS A N 1
ATOM 1731 C CA . HIS A 1 243 ? 29.312 -14.478 5.013 1.00 10.16 221 HIS A CA 1
ATOM 1732 C C . HIS A 1 243 ? 29.760 -13.363 5.981 1.00 9.92 221 HIS A C 1
ATOM 1733 O O . HIS A 1 243 ? 28.971 -12.941 6.863 1.00 10.34 221 HIS A O 1
ATOM 1740 N N . ASN A 1 244 ? 30.996 -12.875 5.834 1.00 10.20 222 ASN A N 1
ATOM 1741 C CA . ASN A 1 244 ? 31.475 -11.767 6.696 1.00 10.28 222 ASN A CA 1
ATOM 1742 C C . ASN A 1 244 ? 30.619 -10.512 6.528 1.00 10.87 222 ASN A C 1
ATOM 1743 O O . ASN A 1 244 ? 30.375 -9.784 7.496 1.00 10.47 222 ASN A O 1
ATOM 1748 N N . TRP A 1 245 ? 30.227 -10.228 5.281 1.00 8.99 223 TRP A N 1
ATOM 1749 C CA . TRP A 1 245 ? 29.311 -9.123 5.015 1.00 9.57 223 TRP A CA 1
ATOM 1750 C C . TRP A 1 245 ? 27.956 -9.289 5.758 1.00 10.32 223 TRP A C 1
ATOM 1751 O O . TRP A 1 245 ? 2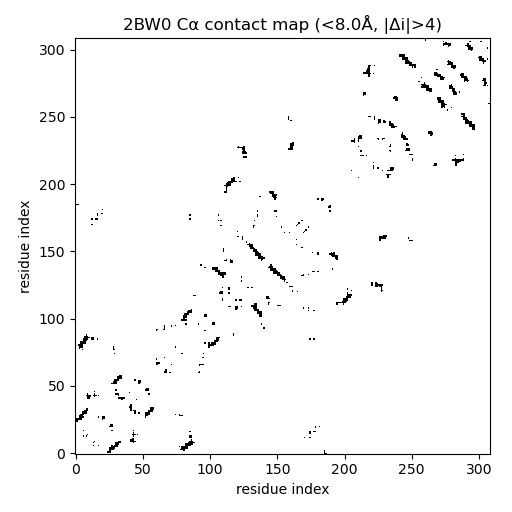7.467 -8.351 6.412 1.00 10.75 223 TRP A O 1
ATOM 1762 N N . ILE A 1 246 ? 27.329 -10.458 5.619 1.00 9.37 224 ILE A N 1
ATOM 1763 C CA . ILE A 1 246 ? 26.009 -10.641 6.245 1.00 9.32 224 ILE A CA 1
ATOM 1764 C C . ILE A 1 246 ? 26.129 -10.521 7.788 1.00 8.79 224 ILE A C 1
ATOM 1765 O O . ILE A 1 246 ? 25.398 -9.775 8.449 1.00 10.21 224 ILE A O 1
ATOM 1770 N N . ARG A 1 247 ? 27.097 -11.228 8.352 1.00 9.52 225 ARG A N 1
ATOM 1771 C CA . ARG A 1 247 ? 27.234 -11.237 9.815 1.00 9.29 225 ARG A CA 1
ATOM 1772 C C . ARG A 1 247 ? 27.678 -9.877 10.356 1.00 9.92 225 ARG A C 1
ATOM 1773 O O . ARG A 1 247 ? 27.297 -9.499 11.471 1.00 9.95 225 ARG A O 1
ATOM 1781 N N . GLY A 1 248 ? 28.440 -9.156 9.542 1.00 9.33 226 GLY A N 1
ATOM 1782 C CA . GLY A 1 248 ? 28.943 -7.811 9.878 1.00 9.72 226 GLY A CA 1
ATOM 1783 C C . GLY A 1 248 ? 27.902 -6.717 9.716 1.00 10.70 226 GLY A C 1
ATOM 1784 O O . GLY A 1 248 ? 28.230 -5.542 9.893 1.00 11.20 226 GLY A O 1
ATOM 1785 N N . ASN A 1 249 ? 26.688 -7.080 9.329 1.00 10.38 227 ASN A N 1
ATOM 1786 C CA . ASN A 1 249 ? 25.570 -6.156 9.323 1.00 10.68 227 ASN A CA 1
ATOM 1787 C C . ASN A 1 249 ? 24.356 -6.744 10.048 1.00 10.79 227 ASN A C 1
ATOM 1788 O O . ASN A 1 249 ? 23.236 -6.214 9.916 1.00 11.72 227 ASN A O 1
ATOM 1793 N N . ASP A 1 250 ? 24.590 -7.775 10.867 1.00 10.14 228 ASP A N 1
ATOM 1794 C CA . ASP A 1 250 ? 23.534 -8.539 11.580 1.00 10.65 228 ASP A CA 1
ATOM 1795 C C . ASP A 1 250 ? 23.635 -8.208 13.084 1.00 10.77 228 ASP A C 1
ATOM 1796 O O . ASP A 1 250 ? 24.614 -8.574 13.730 1.00 10.43 228 ASP A O 1
ATOM 1801 N N . LYS A 1 251 ? 22.645 -7.541 13.694 1.00 11.57 229 LYS A N 1
ATOM 1802 C CA . LYS A 1 251 ? 21.301 -7.324 13.151 1.00 13.84 229 LYS A CA 1
ATOM 1803 C C . LYS A 1 251 ? 21.112 -5.957 12.495 1.00 13.87 229 LYS A C 1
ATOM 1804 O O . LYS A 1 251 ? 20.166 -5.769 11.716 1.00 15.51 229 LYS A O 1
ATOM 1810 N N . VAL A 1 252 ? 22.010 -4.998 12.801 1.00 14.28 230 VAL A N 1
ATOM 1811 C CA . VAL A 1 252 ? 21.861 -3.633 12.314 1.00 14.69 230 VAL A CA 1
ATOM 1812 C C . VAL A 1 252 ? 23.030 -3.274 11.376 1.00 13.65 230 VAL A C 1
ATOM 1813 O O . VAL A 1 252 ? 24.190 -3.513 11.749 1.00 11.89 230 VAL A O 1
ATOM 1817 N N . PRO A 1 253 ? 22.745 -2.729 10.166 1.00 13.01 231 PRO A N 1
ATOM 1818 C CA . PRO A 1 253 ? 21.425 -2.394 9.611 1.00 13.53 231 PRO A CA 1
ATOM 1819 C C . PRO A 1 253 ? 20.710 -3.524 8.850 1.00 13.91 231 PRO A C 1
ATOM 1820 O O . PRO A 1 253 ? 19.538 -3.348 8.450 1.00 15.17 231 PRO A O 1
ATOM 1824 N N . GLY A 1 254 ? 21.416 -4.636 8.652 1.00 12.37 232 GLY A N 1
ATOM 1825 C CA . GLY A 1 254 ? 20.838 -5.810 7.984 1.00 12.06 232 GLY A CA 1
ATOM 1826 C C . GLY A 1 254 ? 21.218 -5.835 6.507 1.00 11.86 232 GLY A C 1
ATOM 1827 O O . GLY A 1 254 ? 20.726 -5.046 5.709 1.00 12.11 232 GLY A O 1
ATOM 1828 N N . ALA A 1 255 ? 22.114 -6.757 6.140 1.00 11.22 233 ALA A N 1
ATOM 1829 C CA . ALA A 1 255 ? 22.541 -6.943 4.737 1.00 11.67 233 ALA A CA 1
ATOM 1830 C C . ALA A 1 255 ? 21.345 -7.404 3.902 1.00 11.67 233 ALA A C 1
ATOM 1831 O O . ALA A 1 255 ? 20.530 -8.226 4.364 1.00 11.73 233 ALA A O 1
ATOM 1833 N N . TRP A 1 256 ? 21.250 -6.875 2.690 1.00 13.22 234 TRP A N 1
ATOM 1834 C CA . TRP A 1 256 ? 20.041 -7.144 1.898 1.00 13.59 234 TRP A CA 1
ATOM 1835 C C . TRP A 1 256 ? 20.332 -7.291 0.432 1.00 14.49 234 TRP A C 1
ATOM 1836 O O . TRP A 1 256 ? 21.417 -6.949 -0.064 1.00 13.54 234 TRP A O 1
ATOM 1847 N N . THR A 1 257 ? 19.349 -7.867 -0.262 1.00 15.08 235 THR A N 1
ATOM 1848 C CA . THR A 1 257 ? 19.433 -7.956 -1.714 1.00 17.14 235 THR A CA 1
ATOM 1849 C C . THR A 1 257 ? 18.001 -7.937 -2.256 1.00 18.63 235 THR A C 1
ATOM 1850 O O . THR A 1 257 ? 17.054 -7.987 -1.492 1.00 18.72 235 THR A O 1
ATOM 1854 N N . GLU A 1 258 ? 17.860 -7.808 -3.573 1.00 20.87 236 GLU A N 1
ATOM 1855 C CA . GLU A 1 258 ? 16.533 -7.888 -4.188 1.00 23.91 236 GLU A CA 1
ATOM 1856 C C . GLU A 1 258 ? 16.375 -9.260 -4.802 1.00 24.85 236 GLU A C 1
ATOM 1857 O O . GLU A 1 258 ? 17.268 -9.746 -5.492 1.00 24.77 236 GLU A O 1
ATOM 1863 N N . ALA A 1 259 ? 15.295 -9.924 -4.442 1.00 26.45 237 ALA A N 1
ATOM 1864 C CA . ALA A 1 259 ? 15.004 -11.272 -4.947 1.00 28.68 237 ALA A CA 1
ATOM 1865 C C . ALA A 1 259 ? 13.505 -11.471 -4.872 1.00 30.19 237 ALA A C 1
ATOM 1866 O O . ALA A 1 259 ? 12.880 -11.014 -3.923 1.00 31.24 237 ALA A O 1
ATOM 1868 N N . CYS A 1 260 ? 12.923 -12.134 -5.872 1.00 32.90 238 CYS A N 1
ATOM 1869 C CA . CYS A 1 260 ? 11.466 -12.367 -5.903 1.00 34.45 238 CYS A CA 1
ATOM 1870 C C . CYS A 1 260 ? 10.684 -11.074 -5.725 1.00 34.17 238 CYS A C 1
ATOM 1871 O O . CYS A 1 260 ? 9.764 -11.017 -4.908 1.00 34.55 238 CYS A O 1
ATOM 1874 N N . GLU A 1 261 ? 11.089 -10.037 -6.455 1.00 34.19 239 GLU A N 1
ATOM 1875 C CA . GLU A 1 261 ? 10.446 -8.711 -6.419 1.00 35.07 239 GLU A CA 1
ATOM 1876 C C . GLU A 1 261 ? 10.355 -7.992 -5.090 1.00 33.86 239 GLU A C 1
ATOM 1877 O O . GLU A 1 261 ? 9.526 -7.094 -4.930 1.00 34.16 239 GLU A O 1
ATOM 1883 N N . GLN A 1 262 ? 11.208 -8.340 -4.138 1.00 32.25 240 GLN A N 1
ATOM 1884 C CA . GLN A 1 262 ? 11.212 -7.570 -2.918 1.00 30.83 240 GLN A CA 1
ATOM 1885 C C . GLN A 1 262 ? 12.624 -7.477 -2.365 1.00 28.90 240 GLN A C 1
ATOM 1886 O O . GLN A 1 262 ? 13.495 -8.225 -2.799 1.00 27.70 240 GLN A O 1
ATOM 1892 N N . LYS A 1 263 ? 12.823 -6.539 -1.444 1.00 27.26 241 LYS A N 1
ATOM 1893 C CA . LYS A 1 263 ? 14.071 -6.398 -0.694 1.00 25.82 241 LYS A CA 1
ATOM 1894 C C . LYS A 1 263 ? 14.065 -7.354 0.485 1.00 22.84 241 LYS A C 1
ATOM 1895 O O . LYS A 1 263 ? 13.266 -7.215 1.415 1.00 22.71 241 LYS A O 1
ATOM 1901 N N . LEU A 1 264 ? 14.960 -8.337 0.441 1.00 19.12 242 LEU A N 1
ATOM 1902 C CA . LEU A 1 264 ? 15.053 -9.355 1.466 1.00 16.95 242 LEU A CA 1
ATOM 1903 C C . LEU A 1 264 ? 16.307 -9.065 2.280 1.00 16.53 242 LEU A C 1
ATOM 1904 O O . LEU A 1 264 ? 17.325 -8.747 1.693 1.00 16.38 242 LEU A O 1
ATOM 1909 N N . THR A 1 265 ? 16.211 -9.176 3.597 1.00 15.19 243 THR A N 1
ATOM 1910 C CA . THR A 1 265 ? 17.364 -8.974 4.507 1.00 14.45 243 THR A CA 1
ATOM 1911 C C . THR A 1 265 ? 17.721 -10.337 5.077 1.00 15.08 243 THR A C 1
ATOM 1912 O O . THR A 1 265 ? 16.844 -11.101 5.422 1.00 14.30 243 THR A O 1
ATOM 1916 N N . PHE A 1 266 ? 19.016 -10.670 5.106 1.00 13.40 244 PHE A N 1
ATOM 1917 C CA . PHE A 1 266 ? 19.485 -11.974 5.508 1.00 13.48 244 PHE A CA 1
ATOM 1918 C C . PHE A 1 266 ? 20.201 -11.883 6.853 1.00 14.37 244 PHE A C 1
ATOM 1919 O O . PHE A 1 266 ? 21.023 -10.968 7.074 1.00 13.59 244 PHE A O 1
ATOM 1927 N N . PHE A 1 267 ? 19.887 -12.821 7.731 1.00 13.91 245 PHE A N 1
ATOM 1928 C CA . PHE A 1 267 ? 20.490 -12.884 9.065 1.00 14.47 245 PHE A CA 1
ATOM 1929 C C . PHE A 1 267 ? 20.943 -14.307 9.419 1.00 14.72 245 PHE A C 1
ATOM 1930 O O . PHE A 1 267 ? 20.467 -15.285 8.810 1.00 14.11 245 PHE A O 1
ATOM 1938 N N . ASN A 1 268 ? 21.824 -14.424 10.425 1.00 14.51 246 ASN A N 1
ATOM 1939 C CA . ASN A 1 268 ? 22.257 -15.711 10.969 1.00 15.91 246 ASN A CA 1
ATOM 1940 C C . ASN A 1 268 ? 22.892 -16.616 9.907 1.00 15.63 246 ASN A C 1
ATOM 1941 O O . ASN A 1 268 ? 22.440 -17.751 9.631 1.00 15.52 246 ASN A O 1
ATOM 1946 N N . SER A 1 269 ? 23.953 -16.092 9.316 1.00 13.09 247 SER A N 1
ATOM 1947 C CA . SER A 1 269 ? 24.768 -16.816 8.344 1.00 14.29 247 SER A CA 1
ATOM 1948 C C . SER A 1 269 ? 25.799 -17.716 9.007 1.00 15.61 247 SER A C 1
ATOM 1949 O O . SER A 1 269 ? 26.265 -17.458 10.130 1.00 15.30 247 SER A O 1
ATOM 1952 N N . THR A 1 270 ? 26.182 -18.773 8.288 1.00 15.96 248 THR A N 1
ATOM 1953 C CA . THR A 1 270 ? 27.288 -19.651 8.694 1.00 15.78 248 THR A CA 1
ATOM 1954 C C . THR A 1 270 ? 27.987 -20.205 7.450 1.00 16.35 248 THR A C 1
ATOM 1955 O O . THR A 1 270 ? 27.366 -20.304 6.378 1.00 15.31 248 THR A O 1
ATOM 1959 N N . LEU A 1 271 ? 29.263 -20.552 7.596 1.00 16.88 249 LEU A N 1
ATOM 1960 C CA . LEU A 1 271 ? 29.998 -21.259 6.572 1.00 19.50 249 LEU A CA 1
ATOM 1961 C C . LEU A 1 271 ? 30.086 -22.738 6.916 1.00 21.02 249 LEU A C 1
ATOM 1962 O O . LEU A 1 271 ? 30.769 -23.479 6.233 1.00 22.82 249 LEU A O 1
ATOM 1967 N N . ASN A 1 272 ? 29.422 -23.163 7.977 1.00 22.22 250 ASN A N 1
ATOM 1968 C CA . ASN A 1 272 ? 29.362 -24.594 8.254 1.00 23.40 250 ASN A CA 1
ATOM 1969 C C . ASN A 1 272 ? 28.295 -25.202 7.351 1.00 22.86 250 ASN A C 1
ATOM 1970 O O . ASN A 1 272 ? 27.116 -25.141 7.658 1.00 23.65 250 ASN A O 1
ATOM 1975 N N . THR A 1 273 ? 28.695 -25.773 6.231 1.00 24.09 251 THR A N 1
ATOM 1976 C CA . THR A 1 273 ? 27.681 -26.334 5.340 1.00 24.87 251 THR A CA 1
ATOM 1977 C C . THR A 1 273 ? 27.882 -27.819 5.131 1.00 25.73 251 THR A C 1
ATOM 1978 O O . THR A 1 273 ? 27.369 -28.386 4.178 1.00 24.18 251 THR A O 1
ATOM 1982 N N . SER A 1 274 ? 28.626 -28.424 6.048 1.00 26.65 252 SER A N 1
ATOM 1983 C CA . SER A 1 274 ? 28.893 -29.866 6.027 1.00 27.94 252 SER A CA 1
ATOM 1984 C C . SER A 1 274 ? 27.609 -30.628 5.826 1.00 26.62 252 SER A C 1
ATOM 1985 O O . SER A 1 274 ? 26.610 -30.392 6.516 1.00 26.88 252 SER A O 1
ATOM 1988 N N . GLY A 1 275 ? 27.627 -31.537 4.861 1.00 26.23 253 GLY A N 1
ATOM 1989 C CA . GLY A 1 275 ? 26.484 -32.392 4.621 1.00 24.99 253 GLY A CA 1
ATOM 1990 C C . GLY A 1 275 ? 25.335 -31.759 3.862 1.00 24.03 253 GLY A C 1
ATOM 1991 O O . GLY A 1 275 ? 24.351 -32.450 3.546 1.00 23.87 253 GLY A O 1
ATOM 1992 N N . LEU A 1 276 ? 25.431 -30.456 3.573 1.00 20.97 254 LEU A N 1
ATOM 1993 C CA . LEU A 1 276 ? 24.330 -29.814 2.858 1.00 19.99 254 LEU A CA 1
ATOM 1994 C C . LEU A 1 276 ? 24.443 -30.109 1.368 1.00 18.49 254 LEU A C 1
ATOM 1995 O O . LEU A 1 276 ? 25.543 -30.267 0.819 1.00 17.58 254 LEU A O 1
ATOM 2000 N N . VAL A 1 277 ? 23.292 -30.176 0.729 1.00 18.45 255 VAL A N 1
ATOM 2001 C CA . VAL A 1 277 ? 23.268 -30.285 -0.741 1.00 19.84 255 VAL A CA 1
ATOM 2002 C C . VAL A 1 277 ? 22.309 -29.265 -1.314 1.00 18.92 255 VAL A C 1
ATOM 2003 O O . VAL A 1 277 ? 21.281 -28.957 -0.685 1.00 18.63 255 VAL A O 1
ATOM 2007 N N . PRO A 1 278 ? 22.622 -28.747 -2.520 1.00 18.42 256 PRO A N 1
ATOM 2008 C CA . PRO A 1 278 ? 21.818 -27.675 -3.060 1.00 18.15 256 PRO A CA 1
ATOM 2009 C C . PRO A 1 278 ? 20.559 -28.152 -3.763 1.00 18.23 256 PRO A C 1
ATOM 2010 O O . PRO A 1 278 ? 20.386 -27.891 -4.966 1.00 20.01 256 PRO A O 1
ATOM 2014 N N . GLU A 1 279 ? 19.685 -28.806 -3.018 1.00 16.88 257 GLU A N 1
ATOM 2015 C CA . GLU A 1 279 ? 18.406 -29.243 -3.574 1.00 17.35 257 GLU A CA 1
ATOM 2016 C C . GLU A 1 279 ? 17.306 -28.591 -2.792 1.00 16.74 257 GLU A C 1
ATOM 2017 O O . GLU A 1 279 ? 17.320 -28.620 -1.549 1.00 16.63 257 GLU A O 1
ATOM 2023 N N . GLY A 1 280 ? 16.319 -28.063 -3.497 1.00 16.34 258 GLY A N 1
ATOM 2024 C CA . GLY A 1 280 ? 15.173 -27.446 -2.832 1.00 17.04 258 GLY A CA 1
ATOM 2025 C C . GLY A 1 280 ? 14.446 -26.569 -3.807 1.00 18.45 258 GLY A C 1
ATOM 2026 O O . GLY A 1 280 ? 14.247 -26.963 -4.963 1.00 18.58 258 GLY A O 1
ATOM 2027 N N . ASP A 1 281 ? 14.033 -25.378 -3.366 1.00 18.55 259 ASP A N 1
ATOM 2028 C CA . ASP A 1 281 ? 13.378 -24.414 -4.223 1.00 19.96 259 ASP A CA 1
ATOM 2029 C C . ASP A 1 281 ? 14.337 -23.289 -4.594 1.00 20.25 259 ASP A C 1
ATOM 2030 O O . ASP A 1 281 ? 14.996 -22.725 -3.691 1.00 21.21 259 ASP A O 1
ATOM 2035 N N . ALA A 1 282 ? 14.427 -22.945 -5.874 1.00 19.29 260 ALA A N 1
ATOM 2036 C CA . ALA A 1 282 ? 15.383 -21.932 -6.314 1.00 18.44 260 ALA A CA 1
ATOM 2037 C C . ALA A 1 282 ? 14.924 -20.588 -5.781 1.00 19.35 260 ALA A C 1
ATOM 2038 O O . ALA A 1 282 ? 13.723 -20.303 -5.728 1.00 17.53 260 ALA A O 1
ATOM 2040 N N . LEU A 1 283 ? 15.893 -19.776 -5.387 1.00 19.59 261 LEU A N 1
ATOM 2041 C CA . LEU A 1 283 ? 15.646 -18.353 -5.143 1.00 20.72 261 LEU A CA 1
ATOM 2042 C C . LEU A 1 283 ? 16.540 -17.593 -6.113 1.00 21.15 261 LEU A C 1
ATOM 2043 O O . LEU A 1 283 ? 17.717 -17.415 -5.862 1.00 19.38 261 LEU A O 1
ATOM 2048 N N . PRO A 1 284 ? 15.991 -17.142 -7.254 1.00 22.24 262 PRO A N 1
ATOM 2049 C CA . PRO A 1 284 ? 16.820 -16.387 -8.198 1.00 22.55 262 PRO A CA 1
ATOM 2050 C C . PRO A 1 284 ? 17.182 -15.021 -7.584 1.00 21.66 262 PRO A C 1
ATOM 2051 O O . PRO A 1 284 ? 16.327 -14.379 -6.998 1.00 22.98 262 PRO A O 1
ATOM 2055 N N . ILE A 1 285 ? 18.434 -14.619 -7.722 1.00 20.29 263 ILE A N 1
ATOM 2056 C CA . ILE A 1 285 ? 18.914 -13.400 -7.117 1.00 20.77 263 ILE A CA 1
ATOM 2057 C C . ILE A 1 285 ? 19.645 -12.637 -8.191 1.00 21.78 263 ILE A C 1
ATOM 2058 O O . ILE A 1 285 ? 20.770 -12.997 -8.540 1.00 21.91 263 ILE A O 1
ATOM 2063 N N . PRO A 1 286 ? 18.997 -11.590 -8.756 1.00 23.57 264 PRO A N 1
ATOM 2064 C CA . PRO A 1 286 ? 19.679 -10.870 -9.830 1.00 24.23 264 PRO A CA 1
ATOM 2065 C C . PRO A 1 286 ? 21.050 -10.413 -9.392 1.00 24.98 264 PRO A C 1
ATOM 2066 O O . PRO A 1 286 ? 21.223 -9.874 -8.287 1.00 25.28 264 PRO A O 1
ATOM 2070 N N . GLY A 1 287 ? 22.040 -10.639 -10.245 1.00 25.45 265 GLY A N 1
ATOM 2071 C CA . GLY A 1 287 ? 23.398 -10.214 -9.938 1.00 25.11 265 GLY A CA 1
ATOM 2072 C C . GLY A 1 287 ? 24.271 -11.263 -9.277 1.00 24.77 265 GLY A C 1
ATOM 2073 O O . GLY A 1 287 ? 25.489 -11.139 -9.298 1.00 25.45 265 GLY A O 1
ATOM 2074 N N . ALA A 1 288 ? 23.666 -12.293 -8.684 1.00 24.21 266 ALA A N 1
ATOM 2075 C CA . ALA A 1 288 ? 24.434 -13.378 -8.073 1.00 24.05 266 ALA A CA 1
ATOM 2076 C C . ALA A 1 288 ? 25.019 -14.343 -9.097 1.00 24.20 266 ALA A C 1
ATOM 2077 O O . ALA A 1 288 ? 24.496 -14.465 -10.205 1.00 23.83 266 ALA A O 1
ATOM 2079 N N . HIS A 1 289 ? 26.096 -15.019 -8.700 1.00 24.51 267 HIS A N 1
ATOM 2080 C CA . HIS A 1 289 ? 26.852 -15.929 -9.566 1.00 25.06 267 HIS A CA 1
ATOM 2081 C C . HIS A 1 289 ? 26.053 -17.210 -9.819 1.00 24.51 267 HIS A C 1
ATOM 2082 O O . HIS A 1 289 ? 26.192 -17.828 -10.871 1.00 25.11 267 HIS A O 1
ATOM 2089 N N . ARG A 1 290 ? 25.224 -17.590 -8.849 1.00 22.30 268 ARG A N 1
ATOM 2090 C CA . ARG A 1 290 ? 24.299 -18.717 -8.960 1.00 21.17 268 ARG A CA 1
ATOM 2091 C C . ARG A 1 290 ? 23.045 -18.441 -8.144 1.00 20.71 268 ARG A C 1
ATOM 2092 O O . ARG A 1 290 ? 23.096 -17.685 -7.142 1.00 19.53 268 ARG A O 1
ATOM 2100 N N . PRO A 1 291 ? 21.913 -19.097 -8.502 1.00 19.58 269 PRO A N 1
ATOM 2101 C CA . PRO A 1 291 ? 20.725 -18.908 -7.667 1.00 18.81 269 PRO A CA 1
ATOM 2102 C C . PRO A 1 291 ? 20.947 -19.410 -6.252 1.00 17.23 269 PRO A C 1
ATOM 2103 O O . PRO A 1 291 ? 21.750 -20.336 -6.025 1.00 15.70 269 PRO A O 1
ATOM 2107 N N . GLY A 1 292 ? 20.212 -18.819 -5.307 1.00 17.20 270 GLY A N 1
ATOM 2108 C CA . GLY A 1 292 ? 20.089 -19.378 -3.970 1.00 16.88 270 GLY A CA 1
ATOM 2109 C C . GLY A 1 292 ? 19.197 -20.612 -3.988 1.00 18.19 270 GLY A C 1
ATOM 2110 O O . GLY A 1 292 ? 18.452 -20.825 -4.959 1.00 17.72 270 GLY A O 1
ATOM 2111 N N . VAL A 1 293 ? 19.312 -21.434 -2.944 1.00 17.17 271 VAL A N 1
ATOM 2112 C CA . VAL A 1 293 ? 18.410 -22.567 -2.799 1.00 18.00 271 VAL A CA 1
ATOM 2113 C C . VAL A 1 293 ? 17.809 -22.628 -1.422 1.00 17.65 271 VAL A C 1
ATOM 2114 O O . VAL A 1 293 ? 18.548 -22.715 -0.409 1.00 17.82 271 VAL A O 1
ATOM 2118 N N . VAL A 1 294 ? 16.479 -22.648 -1.371 1.00 18.38 272 VAL A N 1
ATOM 2119 C CA . VAL A 1 294 ? 15.770 -22.774 -0.085 1.00 18.45 272 VAL A CA 1
ATOM 2120 C C . VAL A 1 294 ? 15.701 -24.244 0.285 1.00 20.15 272 VAL A C 1
ATOM 2121 O O . VAL A 1 294 ? 15.093 -25.045 -0.451 1.00 19.21 272 VAL A O 1
ATOM 2125 N N . THR A 1 295 ? 16.370 -24.619 1.374 1.00 19.79 273 THR A N 1
ATOM 2126 C CA . THR A 1 295 ? 16.429 -26.006 1.851 1.00 21.59 273 THR A CA 1
ATOM 2127 C C . THR A 1 295 ? 15.846 -26.093 3.249 1.00 22.66 273 THR A C 1
ATOM 2128 O O . THR A 1 295 ? 15.559 -25.056 3.860 1.00 23.55 273 THR A O 1
ATOM 2132 N N . LYS A 1 296 ? 15.663 -27.315 3.763 1.00 22.96 274 LYS A N 1
ATOM 2133 C CA . LYS A 1 296 ? 15.236 -27.507 5.150 1.00 24.38 274 LYS A CA 1
ATOM 2134 C C . LYS A 1 296 ? 16.205 -26.868 6.164 1.00 23.75 274 LYS A C 1
ATOM 2135 O O . LYS A 1 296 ? 15.788 -26.475 7.263 1.00 25.56 274 LYS A O 1
ATOM 2141 N N . ALA A 1 297 ? 17.482 -26.788 5.791 1.00 23.10 275 ALA A N 1
ATOM 2142 C CA . ALA A 1 297 ? 18.532 -26.189 6.658 1.00 22.21 275 ALA A CA 1
ATOM 2143 C C . ALA A 1 297 ? 18.552 -24.649 6.648 1.00 21.57 275 ALA A C 1
ATOM 2144 O O . ALA A 1 297 ? 19.170 -24.025 7.519 1.00 20.91 275 ALA A O 1
ATOM 2146 N N . GLY A 1 298 ? 17.894 -24.054 5.665 1.00 20.05 276 GLY A N 1
ATOM 2147 C CA . GLY A 1 298 ? 17.995 -22.625 5.407 1.00 18.79 276 GLY A CA 1
ATOM 2148 C C . GLY A 1 298 ? 18.257 -22.281 3.953 1.00 19.43 276 GLY A C 1
ATOM 2149 O O . GLY A 1 298 ? 18.053 -23.118 3.045 1.00 18.99 276 GLY A O 1
ATOM 2150 N N . LEU A 1 299 ? 18.690 -21.027 3.722 1.00 16.89 277 LEU A N 1
ATOM 2151 C CA . LEU A 1 299 ? 18.940 -20.535 2.366 1.00 17.00 277 LEU A CA 1
ATOM 2152 C C . LEU A 1 299 ? 20.423 -20.726 1.999 1.00 17.16 277 LEU A C 1
ATOM 2153 O O . LEU A 1 299 ? 21.308 -20.077 2.578 1.00 17.17 277 LEU A O 1
ATOM 2158 N N . ILE A 1 300 ? 20.708 -21.648 1.069 1.00 16.82 278 ILE A N 1
ATOM 2159 C CA . ILE A 1 300 ? 22.058 -21.848 0.529 1.00 16.82 278 ILE A CA 1
ATOM 2160 C C . ILE A 1 300 ? 22.348 -20.786 -0.521 1.00 17.26 278 ILE A C 1
ATOM 2161 O O . ILE A 1 300 ? 21.555 -20.597 -1.452 1.00 15.99 278 ILE A O 1
ATOM 2166 N N . LEU A 1 301 ? 23.491 -20.120 -0.378 1.00 16.66 279 LEU A N 1
ATOM 2167 C CA . LEU A 1 301 ? 23.932 -19.102 -1.311 1.00 16.57 279 LEU A CA 1
ATOM 2168 C C . LEU A 1 301 ? 25.306 -19.473 -1.794 1.00 17.05 279 LEU A C 1
ATOM 2169 O O . LEU A 1 301 ? 26.062 -20.111 -1.052 1.00 17.66 279 LEU A O 1
ATOM 2174 N N . PHE A 1 302 ? 25.638 -19.049 -3.009 1.00 17.08 280 PHE A N 1
ATOM 2175 C CA . PHE A 1 302 ? 26.957 -19.285 -3.571 1.00 18.68 280 PHE A CA 1
ATOM 2176 C C . PHE A 1 302 ? 27.717 -17.990 -3.748 1.00 17.82 280 PHE A C 1
ATOM 2177 O O . PHE A 1 302 ? 27.159 -16.985 -4.187 1.00 19.43 280 PHE A O 1
ATOM 2185 N N . GLY A 1 303 ? 28.990 -18.042 -3.416 1.00 17.64 281 GLY A N 1
ATOM 2186 C CA . GLY A 1 303 ? 29.899 -16.947 -3.728 1.00 18.66 281 GLY A CA 1
ATOM 2187 C C . GLY A 1 303 ? 30.402 -17.124 -5.156 1.00 19.84 281 GLY A C 1
ATOM 2188 O O . GLY A 1 303 ? 30.014 -18.091 -5.863 1.00 19.97 281 GLY A O 1
ATOM 2189 N N . ASN A 1 304 ? 31.268 -16.223 -5.583 1.00 19.26 282 ASN A N 1
ATOM 2190 C CA . ASN A 1 304 ? 31.764 -16.281 -6.959 1.00 20.97 282 ASN A CA 1
ATOM 2191 C C . ASN A 1 304 ? 32.866 -17.337 -7.083 1.00 20.25 282 ASN A C 1
ATOM 2192 O O . ASN A 1 304 ? 33.488 -17.446 -8.146 1.00 22.35 282 ASN A O 1
ATOM 2197 N N . ASP A 1 305 ? 33.115 -18.062 -5.994 1.00 20.38 283 ASP A N 1
ATOM 2198 C CA . ASP A 1 305 ? 34.035 -19.215 -5.975 1.00 21.13 283 ASP A CA 1
ATOM 2199 C C . ASP A 1 305 ? 33.279 -20.546 -5.986 1.00 21.39 283 ASP A C 1
ATOM 2200 O O . ASP A 1 305 ? 33.865 -21.600 -5.768 1.00 22.44 283 ASP A O 1
ATOM 2205 N N . ASP A 1 306 ? 31.973 -20.486 -6.236 1.00 22.06 284 ASP A N 1
ATOM 2206 C CA . ASP A 1 306 ? 31.096 -21.647 -6.136 1.00 23.11 284 ASP A CA 1
ATOM 2207 C C . ASP A 1 306 ? 31.120 -22.374 -4.784 1.00 22.54 284 ASP A C 1
ATOM 2208 O O . ASP A 1 306 ? 30.648 -23.520 -4.674 1.00 23.36 284 ASP A O 1
ATOM 2213 N N . LYS A 1 307 ? 31.637 -21.704 -3.755 1.00 21.77 285 LYS A N 1
ATOM 2214 C CA . LYS A 1 307 ? 31.542 -22.188 -2.396 1.00 21.07 285 LYS A CA 1
ATOM 2215 C C . LYS A 1 307 ? 30.222 -21.689 -1.768 1.00 19.90 285 LYS A C 1
ATOM 2216 O O . LYS A 1 307 ? 29.682 -20.666 -2.211 1.00 18.92 285 LYS A O 1
ATOM 2222 N N . MET A 1 308 ? 29.721 -22.407 -0.766 1.00 19.62 286 MET A N 1
ATOM 2223 C CA . MET A 1 308 ? 28.382 -22.168 -0.205 1.00 20.83 286 MET A CA 1
ATOM 2224 C C . MET A 1 308 ? 28.463 -21.450 1.156 1.00 18.38 286 MET A C 1
ATOM 2225 O O . MET A 1 308 ? 29.426 -21.603 1.900 1.00 17.56 286 MET A O 1
ATOM 2230 N N . LEU A 1 309 ? 27.434 -20.662 1.447 1.00 17.20 287 LEU A N 1
ATOM 2231 C CA . LEU A 1 309 ? 27.172 -20.253 2.819 1.00 15.36 287 LEU A CA 1
ATOM 2232 C C . LEU A 1 309 ? 25.707 -20.515 3.048 1.00 14.95 287 LEU A C 1
ATOM 2233 O O . LEU A 1 309 ? 24.932 -20.751 2.106 1.00 15.40 287 LEU A O 1
ATOM 2238 N N . LEU A 1 310 ? 25.319 -20.482 4.304 1.00 13.28 288 LEU A N 1
ATOM 2239 C CA . LEU A 1 310 ? 23.946 -20.816 4.652 1.00 14.68 288 LEU A CA 1
ATOM 2240 C C . LEU A 1 310 ? 23.375 -19.704 5.512 1.00 15.85 288 LEU A C 1
ATOM 2241 O O . LEU A 1 310 ? 23.955 -19.396 6.575 1.00 16.04 288 LEU A O 1
ATOM 2246 N N . VAL A 1 311 ? 22.248 -19.152 5.064 1.00 14.34 289 VAL A N 1
ATOM 2247 C CA . VAL A 1 311 ? 21.490 -18.142 5.826 1.00 15.53 289 VAL A CA 1
ATOM 2248 C C . VAL A 1 311 ? 20.275 -18.751 6.489 1.00 16.45 289 VAL A C 1
ATOM 2249 O O . VAL A 1 311 ? 19.448 -19.360 5.806 1.00 17.77 289 VAL A O 1
ATOM 2253 N N . LYS A 1 312 ? 20.135 -18.573 7.804 1.00 15.45 290 LYS A N 1
ATOM 2254 C CA . LYS A 1 312 ? 19.075 -19.263 8.531 1.00 17.43 290 LYS A CA 1
ATOM 2255 C C . LYS A 1 312 ? 17.807 -18.433 8.681 1.00 17.09 290 LYS A C 1
ATOM 2256 O O . LYS A 1 312 ? 16.707 -18.988 8.851 1.00 17.47 290 LYS A O 1
ATOM 2262 N N . ASN A 1 313 ? 17.919 -17.106 8.589 1.00 15.75 291 ASN A N 1
ATOM 2263 C CA . ASN A 1 313 ? 16.734 -16.266 8.776 1.00 16.07 291 ASN A CA 1
ATOM 2264 C C . ASN A 1 313 ? 16.606 -15.213 7.708 1.00 16.20 291 ASN A C 1
ATOM 2265 O O . ASN A 1 313 ? 17.608 -14.720 7.207 1.00 15.07 291 ASN A O 1
ATOM 2270 N N . ILE A 1 314 ? 15.375 -14.848 7.370 1.00 14.95 292 ILE A N 1
ATOM 2271 C CA . ILE A 1 314 ? 15.150 -13.834 6.359 1.00 16.26 292 ILE A CA 1
ATOM 2272 C C . ILE A 1 314 ? 14.127 -12.873 6.907 1.00 17.93 292 ILE A C 1
ATOM 2273 O O . ILE A 1 314 ? 13.163 -13.312 7.548 1.00 17.84 292 ILE A O 1
ATOM 2278 N N . GLN A 1 315 ? 14.354 -11.584 6.694 1.00 18.59 293 GLN A N 1
ATOM 2279 C CA . GLN A 1 315 ? 13.372 -10.586 7.074 1.00 20.63 293 GLN A CA 1
ATOM 2280 C C . GLN A 1 315 ? 12.791 -10.004 5.820 1.00 21.02 293 GLN A C 1
ATOM 2281 O O . GLN A 1 315 ? 13.494 -9.505 4.941 1.00 19.93 293 GLN A O 1
ATOM 2287 N N . LEU A 1 316 ? 11.473 -10.069 5.729 1.00 23.37 294 LEU A N 1
ATOM 2288 C CA . LEU A 1 316 ? 10.825 -9.662 4.522 1.00 25.00 294 LEU A CA 1
ATOM 2289 C C . LEU A 1 316 ? 10.772 -8.151 4.500 1.00 27.53 294 LEU A C 1
ATOM 2290 O O . LEU A 1 316 ? 11.015 -7.490 5.522 1.00 26.87 294 LEU A O 1
ATOM 2295 N N . GLU A 1 317 ? 10.495 -7.604 3.324 1.00 30.13 295 GLU A N 1
ATOM 2296 C CA . GLU A 1 317 ? 10.449 -6.164 3.166 1.00 33.53 295 GLU A CA 1
ATOM 2297 C C . GLU A 1 317 ? 9.453 -5.542 4.142 1.00 34.79 295 GLU A C 1
ATOM 2298 O O . GLU A 1 317 ? 9.716 -4.469 4.676 1.00 36.14 295 GLU A O 1
ATOM 2304 N N . ASP A 1 318 ? 8.344 -6.241 4.410 1.00 36.19 296 ASP A N 1
ATOM 2305 C CA . ASP A 1 318 ? 7.317 -5.747 5.344 1.00 36.71 296 ASP A CA 1
ATOM 2306 C C . ASP A 1 318 ? 7.719 -5.853 6.820 1.00 36.44 296 ASP A C 1
ATOM 2307 O O . ASP A 1 318 ? 6.959 -5.445 7.714 1.00 36.36 296 ASP A O 1
ATOM 2312 N N . GLY A 1 319 ? 8.887 -6.442 7.072 1.00 34.82 297 GLY A N 1
ATOM 2313 C CA . GLY A 1 319 ? 9.451 -6.484 8.412 1.00 33.21 297 GLY A CA 1
ATOM 2314 C C . GLY A 1 319 ? 9.279 -7.806 9.109 1.00 32.15 297 GLY A C 1
ATOM 2315 O O . GLY A 1 319 ? 9.865 -8.023 10.157 1.00 32.37 297 GLY A O 1
ATOM 2316 N N . LYS A 1 320 ? 8.471 -8.693 8.535 1.00 31.63 298 LYS A N 1
ATOM 2317 C CA . LYS A 1 320 ? 8.231 -10.000 9.128 1.00 31.05 298 LYS A CA 1
ATOM 2318 C C . LYS A 1 320 ? 9.502 -10.866 9.074 1.00 29.96 298 LYS A C 1
ATOM 2319 O O . LYS A 1 320 ? 10.134 -10.981 8.029 1.00 29.32 298 LYS A O 1
ATOM 2325 N N . MET A 1 321 ? 9.845 -11.458 10.211 1.00 29.51 299 MET A N 1
ATOM 2326 C CA . MET A 1 321 ? 11.003 -12.324 10.344 1.00 29.02 299 MET A CA 1
ATOM 2327 C C . MET A 1 321 ? 10.602 -13.783 10.195 1.00 27.89 299 MET A C 1
ATOM 2328 O O . MET A 1 321 ? 9.664 -14.243 10.866 1.00 28.16 299 MET A O 1
ATOM 2333 N N . ILE A 1 322 ? 11.329 -14.524 9.354 1.00 25.58 300 ILE A N 1
ATOM 2334 C CA . ILE A 1 322 ? 11.004 -15.934 9.151 1.00 24.10 300 ILE A CA 1
ATOM 2335 C C . ILE A 1 322 ? 12.262 -16.768 9.192 1.00 23.05 300 ILE A C 1
ATOM 2336 O O . ILE A 1 322 ? 13.370 -16.226 9.066 1.00 22.38 300 ILE A O 1
ATOM 2341 N N . LEU A 1 323 ? 12.093 -18.073 9.373 1.00 21.28 301 LEU A N 1
ATOM 2342 C CA . LEU A 1 323 ? 13.156 -19.028 9.119 1.00 21.26 301 LEU A CA 1
ATOM 2343 C C . LEU A 1 323 ? 13.297 -19.122 7.604 1.00 21.38 301 LEU A C 1
ATOM 2344 O O . LEU A 1 323 ? 12.289 -19.211 6.884 1.00 21.64 301 LEU A O 1
ATOM 2349 N N . ALA A 1 324 ? 14.529 -19.105 7.106 1.00 19.98 302 ALA A N 1
ATOM 2350 C CA . ALA A 1 324 ? 14.726 -19.029 5.667 1.00 20.23 302 ALA A CA 1
ATOM 2351 C C . ALA A 1 324 ? 14.078 -20.258 5.020 1.00 20.57 302 ALA A C 1
ATOM 2352 O O . ALA A 1 324 ? 13.532 -20.158 3.921 1.00 20.69 302 ALA A O 1
ATOM 2354 N N . SER A 1 325 ? 14.139 -21.375 5.733 1.00 22.08 303 SER A N 1
ATOM 2355 C CA . SER A 1 325 ? 13.614 -22.659 5.222 1.00 23.86 303 SER A CA 1
ATOM 2356 C C . SER A 1 325 ? 12.120 -22.582 4.943 1.00 24.98 303 SER A C 1
ATOM 2357 O O . SER A 1 325 ? 11.578 -23.395 4.172 1.00 25.96 303 SER A O 1
ATOM 2360 N N . ASN A 1 326 ? 11.453 -21.598 5.537 1.00 24.76 304 ASN A N 1
ATOM 2361 C CA . ASN A 1 326 ? 10.020 -21.451 5.363 1.00 25.88 304 ASN A CA 1
ATOM 2362 C C . ASN A 1 326 ? 9.662 -20.396 4.327 1.00 25.54 304 ASN A C 1
ATOM 2363 O O . ASN A 1 326 ? 8.513 -19.960 4.255 1.00 26.31 30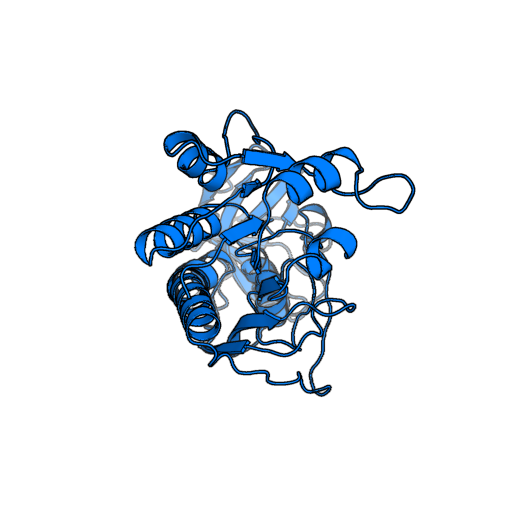4 ASN A O 1
ATOM 2368 N N . PHE A 1 327 ? 10.635 -19.976 3.514 1.00 25.08 305 PHE A N 1
ATOM 2369 C CA . PHE A 1 327 ? 10.404 -18.853 2.614 1.00 24.79 305 PHE A CA 1
ATOM 2370 C C . PHE A 1 327 ? 9.227 -19.026 1.658 1.00 26.13 305 PHE A C 1
ATOM 2371 O O . PHE A 1 327 ? 8.462 -18.086 1.427 1.00 25.66 305 PHE A O 1
ATOM 2379 N N . PHE A 1 328 ? 9.114 -20.215 1.083 1.00 27.88 306 PHE A N 1
ATOM 2380 C CA . PHE A 1 328 ? 8.060 -20.491 0.093 1.00 30.06 306 PHE A CA 1
ATOM 2381 C C . PHE A 1 328 ? 6.869 -21.153 0.756 1.00 32.44 306 PHE A C 1
ATOM 2382 O O . PHE A 1 328 ? 5.966 -21.685 0.073 1.00 33.62 306 PHE A O 1
ATOM 2390 N N . LYS A 1 329 ? 6.881 -21.085 2.085 1.00 34.42 307 LYS A N 1
ATOM 2391 C CA . LYS A 1 329 ? 5.872 -21.644 2.993 1.00 36.86 307 LYS A CA 1
ATOM 2392 C C . LYS A 1 329 ? 5.983 -23.159 3.122 1.00 37.27 307 LYS A C 1
ATOM 2393 O O . LYS A 1 329 ? 6.765 -23.678 3.942 1.00 38.27 307 LYS A O 1
#

Sequence (309 aa):
QSMKIAVIGQSLFGQEVYCHLRKEGHEVVGVFTVPDKDGKADPLGLEAEKDGVPVFKYSRWRAKGQALPDVVAKYQALGAELNVLPFCSQFIPMEIISAPRHGSIIYHPSLLPRHRGASAINWTLIHGDKKGGFSIFWADDGLDTGDLLLQKECEVLPDDTVSTLYNRFLFPEGIKGMVQAVRLIAEGKAPRLPQPEEGATYEGIQKKETAKINWDQPAEAIHNWIRGNDKVPGAWTEACEQKLTFFNSTLNTSGLVPEGDALPIPGAHRPGVVTKAGLILFGNDDKMLLVKNIQLEDGKMILASNFFK

Organism: Homo sapiens (NCBI:txid9606)

GO terms:
  GO:0005515 protein binding (F, IPI)
  GO:0016155 formyltetrahydrofolate dehydrogenase activity (F, IDA)
  GO:0006740 NADPH regeneration (P, IDA)
  GO:0009258 10-formyltetrahydrofolate catabolic process (P, IDA)
  GO:0016155 formyltetrahydrofolate dehydrogenase activity (F, EXP)
  GO:0005739 mitochondrion (C, HTP)
  GO:0005829 cytosol (C, TAS)
  GO:0005829 cytosol (C, IDA)
  GO:0070062 extracellular exosome (C, HDA)

Nearest PDB structures (foldseek):
  2bw0-assembly1_A  TM=1.003E+00  e=1.172E-74  Homo sapiens
  1s3i-assembly1_A  TM=9.583E-01  e=1.529E-62  Rattus norvegicus
  4ts4-assembly1_A  TM=9.658E-01  e=4.938E-56  Danio rerio
  4qpc-assembly1_A  TM=9.716E-01  e=9.872E-56  Danio rerio
  2bln-assembly2_B  TM=8.731E-01  e=2.265E-27  Escherichia coli

Foldseek 3Di:
DQFAEAEEEFAVLSLLLVVLNVVVRHHDQEYEEACDDDVHGTPNQVVCVVVVRHYHHDDDQDDPHAGDPVVVVVLVVSLGQEYEYRHHQADHTPVNQQPHVLGYKYKAWFDPLAAFEGLSLLVCLLVPPQKTWMFIFGDDPDRRQGFTQDIDMDTDDLQAASVNCCVVHCRVVSSVVSSVQVVCVVVVRTDGHGTDPPNGDYDYHDAQVNLEAQQAFFQSSRSSSQRSCPPPPFRWAAWPRFIKGFHRKDLPQPPHDQDACWTQGPNHPGTWGQALQAIWGGHVVRRTMGTQWMATRVGDIDGRNVVVD

B-factor: mean 22.82, std 12.33, range [6.68, 70.72]

Radius of gyration: 21.69 Å; Cα contacts (8 Å, |Δi|>4): 699; chains: 1; bounding box: 45×60×54 Å